Protein 3MAB (pdb70)

Radius of gyration: 16.86 Å; Cα contacts (8 Å, |Δi|>4): 227; chains: 2; bounding box: 43×34×39 Å

Sequence (173 aa):
LANLSELPNIIGKVLEQDLIKAGIKTPVELKDVGSKEAFLRRIWENDSSVCMMSSELYALEGAVQGIRRWHGLDEAKKIELKKFHQSLEGANLSELPNIGKKVLEQDLIKAGIKTPVELKDVGSKEAFLRIWENDSSSVCMSELYALEGAVQGIRWHGLDEAKKIELKKFHQSLEGHHHH

Foldseek 3Di:
DDWLCVFALRHPVNQVLLVVLVQTHLVSLLVCDLLNSQVSSCVVPVVDDLVVSLSSNCSNVRHHSVPDDPVVSVVSVVSVVVVVD/DWQCVFALQHPVNQVLLVVLVQTGLVSLLVQDLLSSQVSSCVVPVPDALSSSLSSNCRNVRHHSVPDDPVVSVVSVQSRCVVVPHHDD

Nearest PDB structures (foldseek):
  3mab-assembly1_B  TM=1.011E+00  e=6.202E-15  Listeria monocytogenes serotype 4b str. F2365
  3bqt-assembly2_A  TM=9.989E-01  e=4.960E-11  Listeria monocytogenes serotype 4b str. F2365
  3bqt-assembly3_B  TM=9.954E-01  e=1.204E-10  Listeria monocytogenes serotype 4b str. F2365
  3mab-assembly1_B  TM=1.005E+00  e=5.947E-13  Listeria monocytogenes serotype 4b str. F2365
  3bqt-assembly2_A  TM=9.946E-01  e=1.120E-10  Listeria monocytogenes serotype 4b str. F2365

Structure (mmCIF, N/CA/C/O backbone):
data_3MAB
#
_entry.id   3MAB
#
_cell.length_a   29.062
_cell.length_b   33.549
_cell.length_c   40.784
_cell.angle_alpha   83.24
_cell.angle_beta   75.47
_cell.angle_gamma   89.73
#
_symmetry.space_group_name_H-M   'P 1'
#
loop_
_entity.id
_entity.type
_entity.pdbx_description
1 polymer 'uncharacterized protein'
2 water water
#
loop_
_atom_site.group_PDB
_atom_site.id
_atom_site.type_symbol
_atom_site.label_atom_id
_atom_site.label_alt_id
_atom_site.label_comp_id
_atom_site.label_asym_id
_atom_site.label_entity_id
_atom_site.label_seq_id
_atom_site.pdbx_PDB_ins_code
_atom_site.Cartn_x
_atom_site.Cartn_y
_atom_site.Cartn_z
_atom_site.occupancy
_atom_site.B_iso_or_equiv
_atom_site.auth_seq_id
_atom_site.auth_comp_id
_atom_site.auth_asym_id
_atom_site.auth_atom_id
_atom_site.pdbx_PDB_model_num
ATOM 1 N N . LEU A 1 3 ? -15.253 12.512 2.422 1.00 23.74 3 LEU A N 1
ATOM 2 C CA . LEU A 1 3 ? -14.366 11.332 2.563 1.00 21.84 3 LEU A CA 1
ATOM 3 C C . LEU A 1 3 ? -13.436 11.446 3.768 1.00 20.82 3 LEU A C 1
ATOM 4 O O . LEU A 1 3 ? -13.055 12.538 4.194 1.00 22.76 3 LEU A O 1
ATOM 9 N N . ALA A 1 4 ? -13.056 10.302 4.322 1.00 18.54 4 ALA A N 1
ATOM 10 C CA . ALA A 1 4 ? -12.067 10.248 5.380 1.00 17.32 4 ALA A CA 1
ATOM 11 C C . ALA A 1 4 ? -10.743 10.741 4.813 1.00 16.37 4 ALA A C 1
ATOM 12 O O . ALA A 1 4 ? -10.499 10.666 3.606 1.00 16.16 4 ALA A O 1
ATOM 14 N N . ASN A 1 5 ? -9.863 11.222 5.677 1.00 16.82 5 ASN A N 1
ATOM 15 C CA . ASN A 1 5 ? -8.501 11.490 5.297 1.00 17.39 5 ASN A CA 1
ATOM 16 C C . ASN A 1 5 ? -7.785 10.147 5.176 1.00 15.56 5 ASN A C 1
ATOM 17 O O . ASN A 1 5 ? -8.130 9.150 5.880 1.00 14.53 5 ASN A O 1
ATOM 22 N N . LEU A 1 6 ? -6.807 10.083 4.291 1.00 13.88 6 LEU A N 1
ATOM 23 C CA . LEU A 1 6 ? -6.006 8.901 4.154 1.00 13.55 6 LEU A CA 1
ATOM 24 C C . LEU A 1 6 ? -5.439 8.434 5.475 1.00 13.43 6 LEU A C 1
ATOM 25 O O . LEU A 1 6 ? -5.408 7.266 5.723 1.00 14.44 6 LEU A O 1
ATOM 30 N N . SER A 1 7 ? -4.945 9.364 6.279 1.00 15.03 7 SER A N 1
ATOM 31 C CA . SER A 1 7 ? -4.352 9.035 7.594 1.00 16.81 7 SER A CA 1
ATOM 32 C C . SER A 1 7 ? -5.363 8.520 8.637 1.00 17.69 7 SER A C 1
ATOM 33 O O . SER A 1 7 ? -4.954 8.151 9.758 1.00 19.87 7 SER A O 1
ATOM 36 N N . GLU A 1 8 ? -6.658 8.526 8.339 1.00 16.02 8 GLU A N 1
ATOM 37 C CA . GLU A 1 8 ? -7.643 7.866 9.206 1.00 16.46 8 GLU A CA 1
ATOM 38 C C . GLU A 1 8 ? -7.887 6.405 8.857 1.00 15.18 8 GLU A C 1
ATOM 39 O O . GLU A 1 8 ? -8.507 5.676 9.646 1.00 16.86 8 GLU A O 1
ATOM 45 N N . LEU A 1 9 ? -7.432 5.976 7.675 1.00 13.05 9 LEU A N 1
ATOM 46 C CA . LEU A 1 9 ? -7.632 4.608 7.253 1.00 12.45 9 LEU A CA 1
ATOM 47 C C . LEU A 1 9 ? -6.777 3.688 8.059 1.00 12.87 9 LEU A C 1
ATOM 48 O O . LEU A 1 9 ? -5.687 4.048 8.489 1.00 13.17 9 LEU A O 1
ATOM 53 N N . PRO A 1 10 ? -7.250 2.449 8.233 1.00 12.31 10 PRO A N 1
ATOM 54 C CA . PRO A 1 10 ? -6.391 1.519 8.934 1.00 12.74 10 PRO A CA 1
ATOM 55 C C . PRO A 1 10 ? -5.010 1.387 8.314 1.00 12.13 10 PRO A C 1
ATOM 56 O O . PRO A 1 10 ? -4.871 1.322 7.100 1.00 11.58 10 PRO A O 1
ATOM 60 N N . ASN A 1 11 ? -3.995 1.366 9.159 1.00 11.91 11 ASN A N 1
ATOM 61 C CA . ASN A 1 11 ? -2.600 1.207 8.807 1.00 11.95 11 ASN A CA 1
ATOM 62 C C . ASN A 1 11 ? -1.884 2.389 8.182 1.00 12.34 11 ASN A C 1
ATOM 63 O O . ASN A 1 11 ? -0.654 2.284 7.962 1.00 15.21 11 ASN A O 1
ATOM 68 N N A ILE A 1 12 ? -2.585 3.495 7.962 0.50 13.37 12 ILE A N 1
ATOM 69 N N B ILE A 1 12 ? -2.607 3.464 7.895 0.50 12.55 12 ILE A N 1
ATOM 70 C CA A ILE A 1 12 ? -1.991 4.649 7.283 0.50 13.94 12 ILE A CA 1
ATOM 71 C CA B ILE A 1 12 ? -2.009 4.647 7.280 0.50 12.46 12 ILE A CA 1
ATOM 72 C C A ILE A 1 12 ? -1.751 5.833 8.224 0.50 14.77 12 ILE A C 1
ATOM 73 C C B ILE A 1 12 ? -1.760 5.699 8.372 0.50 14.06 12 ILE A C 1
ATOM 74 O O A ILE A 1 12 ? -2.663 6.575 8.572 0.50 15.52 12 ILE A O 1
ATOM 75 O O B ILE A 1 12 ? -2.678 6.129 9.055 0.50 14.53 12 ILE A O 1
ATOM 84 N N . GLY A 1 13 ? -0.505 6.016 8.596 1.00 16.54 13 GLY A N 1
ATOM 85 C CA . GLY A 1 13 ? -0.207 7.109 9.489 1.00 17.16 13 GLY A CA 1
ATOM 86 C C . GLY A 1 13 ? 0.090 8.346 8.690 1.00 17.37 13 GLY A C 1
ATOM 87 O O . GLY A 1 13 ? -0.053 8.364 7.466 1.00 16.68 13 GLY A O 1
ATOM 88 N N . LYS A 1 14 ? 0.551 9.373 9.380 1.00 18.49 14 LYS A N 1
ATOM 89 C CA . LYS A 1 14 ? 0.901 10.599 8.718 1.00 19.05 14 LYS A CA 1
ATOM 90 C C . LYS A 1 14 ? 1.974 10.417 7.613 1.00 18.10 14 LYS A C 1
ATOM 91 O O . LYS A 1 14 ? 1.877 10.985 6.538 1.00 15.88 14 LYS A O 1
ATOM 97 N N . VAL A 1 15 ? 2.982 9.612 7.845 1.00 18.33 15 VAL A N 1
ATOM 98 C CA . VAL A 1 15 ? 4.068 9.568 6.841 1.00 19.46 15 VAL A CA 1
ATOM 99 C C . VAL A 1 15 ? 3.572 8.815 5.558 1.00 15.91 15 VAL A C 1
ATOM 100 O O . VAL A 1 15 ? 3.907 9.252 4.467 1.00 16.30 15 VAL A O 1
ATOM 104 N N . LEU A 1 16 ? 2.811 7.741 5.732 1.00 14.66 16 LEU A N 1
ATOM 105 C CA . LEU A 1 16 ? 2.299 7.022 4.573 1.00 13.83 16 LEU A CA 1
ATOM 106 C C . LEU A 1 16 ? 1.280 7.881 3.845 1.00 12.39 16 LEU A C 1
ATOM 107 O O . LEU A 1 16 ? 1.215 7.870 2.604 1.00 12.13 16 LEU A O 1
ATOM 112 N N . GLU A 1 17 ? 0.489 8.673 4.581 1.00 10.46 17 GLU A N 1
ATOM 113 C CA . GLU A 1 17 ? -0.397 9.634 3.899 1.00 10.05 17 GLU A CA 1
ATOM 114 C C . GLU A 1 17 ? 0.412 10.644 3.069 1.00 9.87 17 GLU A C 1
ATOM 115 O O . GLU A 1 17 ? 0.099 10.911 1.897 1.00 8.61 17 GLU A O 1
ATOM 121 N N . GLN A 1 18 ? 1.487 11.147 3.610 1.00 9.74 18 GLN A N 1
ATOM 122 C CA . GLN A 1 18 ? 2.321 12.110 2.885 1.00 11.08 18 GLN A CA 1
ATOM 123 C C . GLN A 1 18 ? 2.903 11.434 1.627 1.00 10.67 18 GLN A C 1
ATOM 124 O O . GLN A 1 18 ? 2.920 12.026 0.575 1.00 10.44 18 GLN A O 1
ATOM 130 N N . ASP A 1 19 ? 3.372 10.195 1.768 1.00 11.51 19 ASP A N 1
ATOM 131 C CA . ASP A 1 19 ? 3.941 9.526 0.607 1.00 11.73 19 ASP A CA 1
ATOM 132 C C . ASP A 1 19 ? 2.910 9.265 -0.465 1.00 9.34 19 ASP A C 1
ATOM 133 O O . ASP A 1 19 ? 3.164 9.482 -1.660 1.00 9.70 19 ASP A O 1
ATOM 138 N N . LEU A 1 20 ? 1.696 8.861 -0.065 1.00 7.91 20 LEU A N 1
ATOM 139 C CA . LEU A 1 20 ? 0.643 8.693 -1.052 1.00 7.69 20 LEU A CA 1
ATOM 140 C C . LEU A 1 20 ? 0.317 10.024 -1.782 1.00 8.15 20 LEU A C 1
ATOM 141 O O . LEU A 1 20 ? 0.234 10.046 -3.005 1.00 8.51 20 LEU A O 1
ATOM 146 N N . ILE A 1 2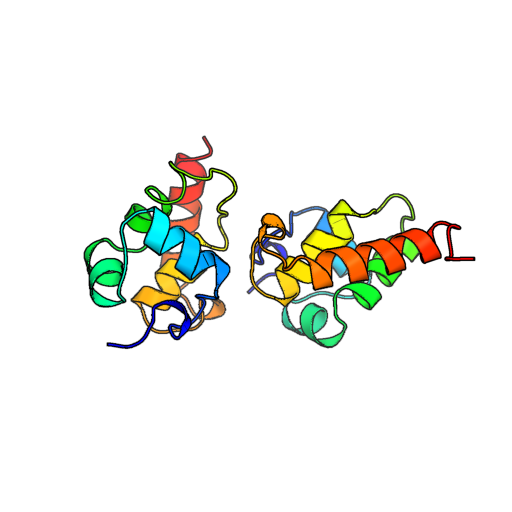1 ? 0.211 11.091 -1.015 1.00 8.39 21 ILE A N 1
ATOM 147 C CA . ILE A 1 21 ? -0.104 12.397 -1.621 1.00 9.50 21 ILE A CA 1
ATOM 148 C C . ILE A 1 21 ? 0.981 12.806 -2.611 1.00 10.28 21 ILE A C 1
ATOM 149 O O . ILE A 1 21 ? 0.684 13.265 -3.715 1.00 12.64 21 ILE A O 1
ATOM 154 N N . LYS A 1 22 ? 2.236 12.621 -2.215 1.00 10.94 22 LYS A N 1
ATOM 155 C CA . LYS A 1 22 ? 3.375 12.911 -3.085 1.00 12.18 22 LYS A CA 1
ATOM 156 C C . LYS A 1 22 ? 3.407 12.050 -4.333 1.00 13.58 22 LYS A C 1
ATOM 157 O O . LYS A 1 22 ? 3.947 12.459 -5.363 1.00 16.90 22 LYS A O 1
ATOM 163 N N . ALA A 1 23 ? 2.779 10.882 -4.258 1.00 11.58 23 ALA A N 1
ATOM 164 C CA . ALA A 1 23 ? 2.654 9.976 -5.399 1.00 12.22 23 ALA A CA 1
ATOM 165 C C . ALA A 1 23 ? 1.377 10.264 -6.192 1.00 12.89 23 ALA A C 1
ATOM 166 O O . ALA A 1 23 ? 1.077 9.518 -7.105 1.00 16.60 23 ALA A O 1
ATOM 168 N N . GLY A 1 24 ? 0.609 11.296 -5.848 1.00 11.55 24 GLY A N 1
ATOM 169 C CA . GLY A 1 24 ? -0.633 11.616 -6.559 1.00 12.06 24 GLY A CA 1
ATOM 170 C C . GLY A 1 24 ? -1.910 10.955 -6.130 1.00 12.09 24 GLY A C 1
ATOM 171 O O . GLY A 1 24 ? -2.956 11.073 -6.799 1.00 15.26 24 GLY A O 1
ATOM 172 N N . ILE A 1 25 ? -1.896 10.270 -5.011 1.00 10.64 25 ILE A N 1
ATOM 173 C CA . ILE A 1 25 ? -3.066 9.528 -4.494 1.00 11.02 25 ILE A CA 1
ATOM 174 C C . ILE A 1 25 ? -3.515 10.252 -3.256 1.00 10.84 25 ILE A C 1
ATOM 175 O O . ILE A 1 25 ? -2.806 10.240 -2.251 1.00 11.90 25 ILE A O 1
ATOM 180 N N . LYS A 1 26 ? -4.626 10.963 -3.359 1.00 11.22 26 LYS A N 1
ATOM 181 C CA . LYS A 1 26 ? -4.954 11.974 -2.377 1.00 12.58 26 LYS A CA 1
ATOM 182 C C . LYS A 1 26 ? -6.129 11.667 -1.475 1.00 13.21 26 LYS A C 1
ATOM 183 O O . LYS A 1 26 ? -6.316 12.356 -0.482 1.00 15.61 26 LYS A O 1
ATOM 189 N N . THR A 1 27 ? -6.903 10.613 -1.781 1.00 11.57 27 THR A N 1
ATOM 190 C CA . THR A 1 27 ? -8.144 10.284 -1.006 1.00 10.81 27 THR A CA 1
ATOM 191 C C . THR A 1 27 ? -8.276 8.760 -0.967 1.00 9.86 27 THR A C 1
ATOM 192 O O . THR A 1 27 ? -7.614 8.051 -1.761 1.00 9.55 27 THR A O 1
ATOM 196 N N . PRO A 1 28 ? -9.121 8.216 -0.045 1.00 9.80 28 PRO A N 1
ATOM 197 C CA . PRO A 1 28 ? -9.342 6.786 0.001 1.00 9.67 28 PRO A CA 1
ATOM 198 C C . PRO A 1 28 ? -9.901 6.271 -1.324 1.00 8.35 28 PRO A C 1
ATOM 199 O O . PRO A 1 28 ? -9.618 5.161 -1.702 1.00 8.74 28 PRO A O 1
ATOM 203 N N . VAL A 1 29 ? -10.716 7.032 -2.010 1.00 9.45 29 VAL A N 1
ATOM 204 C CA . VAL A 1 29 ? -11.264 6.590 -3.282 1.00 9.27 29 VAL A CA 1
ATOM 205 C C . VAL A 1 29 ? -10.166 6.407 -4.312 1.00 9.04 29 VAL A C 1
ATOM 206 O O . VAL A 1 29 ? -10.133 5.403 -5.034 1.00 9.14 29 VAL A O 1
ATOM 210 N N . GLU A 1 30 ? -9.209 7.337 -4.355 1.00 9.58 30 GLU A N 1
ATOM 211 C CA . GLU A 1 30 ? -8.066 7.201 -5.256 1.00 8.82 30 GLU A CA 1
ATOM 212 C C . GLU A 1 30 ? -7.195 5.990 -4.907 1.00 8.73 30 GLU A C 1
ATOM 213 O O . GLU A 1 30 ? -6.726 5.269 -5.785 1.00 9.02 30 GLU A O 1
ATOM 219 N N . LEU A 1 31 ? -7.005 5.755 -3.627 1.00 8.42 31 LEU A N 1
ATOM 220 C CA . LEU A 1 31 ? -6.209 4.608 -3.173 1.00 8.85 31 LEU A CA 1
ATOM 221 C C . LEU A 1 31 ? -6.868 3.316 -3.574 1.00 6.80 31 LEU A C 1
ATOM 222 O O . LEU A 1 31 ? -6.207 2.423 -4.105 1.00 8.06 31 LEU A O 1
ATOM 227 N N . LYS A 1 32 ? -8.164 3.177 -3.333 1.00 9.16 32 LYS A N 1
ATOM 228 C CA . LYS A 1 32 ? -8.856 1.944 -3.731 1.00 10.18 32 LYS A CA 1
ATOM 229 C C . LYS A 1 32 ? -8.867 1.761 -5.250 1.00 9.96 32 LYS A C 1
ATOM 230 O O . LYS A 1 32 ? -8.748 0.653 -5.747 1.00 11.93 32 LYS A O 1
ATOM 236 N N . ASP A 1 33 ? -8.983 2.842 -5.996 1.00 8.21 33 ASP A N 1
ATOM 237 C CA . ASP A 1 33 ? -8.957 2.774 -7.431 1.00 9.16 33 ASP A CA 1
ATOM 238 C C . ASP A 1 33 ? -7.658 2.209 -7.972 1.00 10.16 33 ASP A C 1
ATOM 239 O O . ASP A 1 33 ? -7.659 1.384 -8.872 1.00 12.60 33 ASP A O 1
ATOM 244 N N . VAL A 1 34 ? -6.544 2.695 -7.447 1.00 9.91 34 VAL A N 1
ATOM 245 C CA . VAL A 1 34 ? -5.230 2.263 -7.975 1.00 11.59 34 VAL A CA 1
ATOM 246 C C . VAL A 1 34 ? -4.797 0.935 -7.369 1.00 11.40 34 VAL A C 1
ATOM 247 O O . VAL A 1 34 ? -4.181 0.135 -8.049 1.00 11.93 34 VAL A O 1
ATOM 251 N N . GLY A 1 35 ? -5.209 0.651 -6.135 1.00 10.03 35 GLY A N 1
ATOM 252 C CA . GLY A 1 35 ? -4.859 -0.540 -5.439 1.00 9.67 35 GLY A CA 1
ATOM 253 C C . GLY A 1 35 ? -3.494 -0.412 -4.761 1.00 7.76 35 GLY A C 1
ATOM 254 O O . GLY A 1 35 ? -2.666 0.448 -5.072 1.00 8.63 35 GLY A O 1
ATOM 255 N N . SER A 1 36 ? -3.255 -1.330 -3.835 1.00 8.00 36 SER A N 1
ATOM 256 C CA . SER A 1 36 ? -2.053 -1.287 -3.024 1.00 8.14 36 SER A CA 1
ATOM 257 C C . SER A 1 36 ? -0.780 -1.452 -3.803 1.00 7.54 36 SER A C 1
ATOM 258 O O . SER A 1 36 ? 0.187 -0.732 -3.566 1.00 7.46 36 SER A O 1
ATOM 261 N N . LYS A 1 37 ? -0.746 -2.390 -4.749 1.00 7.71 37 LYS A N 1
ATOM 262 C CA . LYS A 1 37 ? 0.476 -2.651 -5.482 1.00 7.63 37 LYS A CA 1
ATOM 263 C C . LYS A 1 37 ? 0.897 -1.431 -6.292 1.00 8.60 37 LYS A C 1
ATOM 264 O O . LYS A 1 37 ? 2.059 -1.039 -6.297 1.00 8.45 37 LYS A O 1
ATOM 270 N N . GLU A 1 38 ? -0.060 -0.875 -7.046 1.00 7.93 38 GLU A N 1
ATOM 271 C CA . GLU A 1 38 ? 0.295 0.271 -7.878 1.00 7.93 38 GLU A CA 1
ATOM 272 C C . GLU A 1 38 ? 0.604 1.478 -7.042 1.00 7.81 38 GLU A C 1
ATOM 273 O O . GLU A 1 38 ? 1.499 2.270 -7.359 1.00 8.61 38 GLU A O 1
ATOM 279 N N . ALA A 1 39 ? -0.138 1.695 -5.940 1.00 7.73 39 ALA A N 1
ATOM 280 C CA . ALA A 1 39 ? 0.189 2.798 -5.057 1.00 8.19 39 ALA A CA 1
ATOM 281 C C . ALA A 1 39 ? 1.619 2.662 -4.545 1.00 8.11 39 ALA A C 1
ATOM 282 O O . ALA A 1 39 ? 2.382 3.615 -4.465 1.00 7.65 39 ALA A O 1
ATOM 284 N N . PHE A 1 40 ? 1.943 1.461 -4.110 1.00 7.04 40 PHE A N 1
ATOM 285 C CA . PHE A 1 40 ? 3.310 1.175 -3.645 1.00 6.43 40 PHE A CA 1
ATOM 286 C C . PHE A 1 40 ? 4.392 1.485 -4.666 1.00 6.94 40 PHE A C 1
ATOM 287 O O . PHE A 1 40 ? 5.402 2.140 -4.353 1.00 7.59 40 PHE A O 1
ATOM 295 N N . LEU A 1 41 ? 4.185 1.050 -5.912 1.00 7.91 41 LEU A N 1
ATOM 296 C CA . LEU A 1 41 ? 5.128 1.379 -6.953 1.00 8.40 41 LEU A CA 1
ATOM 297 C C . LEU A 1 41 ? 5.271 2.849 -7.198 1.00 7.11 41 LEU A C 1
ATOM 298 O O . LEU A 1 41 ? 6.386 3.313 -7.454 1.00 9.31 41 LEU A O 1
ATOM 303 N N A ARG A 1 42 ? 4.181 3.613 -7.149 0.50 7.35 42 ARG A N 1
ATOM 304 N N B ARG A 1 42 ? 4.173 3.580 -7.111 0.50 7.49 42 ARG A N 1
ATOM 305 C CA A ARG A 1 42 ? 4.267 5.063 -7.326 0.50 7.43 42 ARG A CA 1
ATOM 306 C CA B ARG A 1 42 ? 4.190 5.001 -7.333 0.50 7.57 42 ARG A CA 1
ATOM 307 C C A ARG A 1 42 ? 5.079 5.669 -6.204 0.50 6.62 42 ARG A C 1
ATOM 308 C C B ARG A 1 42 ? 4.927 5.729 -6.218 0.50 6.96 42 ARG A C 1
ATOM 309 O O A ARG A 1 42 ? 5.944 6.499 -6.454 0.50 7.39 42 ARG A O 1
ATOM 310 O O B ARG A 1 42 ? 5.554 6.748 -6.512 0.50 8.76 42 ARG A O 1
ATOM 325 N N . ILE A 1 43 ? 4.849 5.242 -4.974 1.00 7.18 43 ILE A N 1
ATOM 326 C CA . ILE A 1 43 ? 5.663 5.787 -3.869 1.00 6.84 43 ILE A CA 1
ATOM 327 C C . ILE A 1 43 ? 7.127 5.379 -4.043 1.00 7.62 43 ILE A C 1
ATOM 328 O O . ILE A 1 43 ? 8.001 6.232 -3.912 1.00 8.62 43 ILE A O 1
ATOM 333 N N . TRP A 1 44 ? 7.357 4.138 -4.429 1.00 7.33 44 TRP A N 1
ATOM 334 C CA . TRP A 1 44 ? 8.706 3.659 -4.650 1.00 7.26 44 TRP A CA 1
ATOM 335 C C . TRP A 1 44 ? 9.521 4.436 -5.686 1.00 8.72 44 TRP A C 1
ATOM 336 O O . TRP A 1 44 ? 10.717 4.560 -5.554 1.00 9.01 44 TRP A O 1
ATOM 347 N N . GLU A 1 45 ? 8.865 4.940 -6.707 1.00 9.17 45 GLU A N 1
ATOM 348 C CA . GLU A 1 45 ? 9.502 5.805 -7.679 1.00 10.83 45 GLU A CA 1
ATOM 349 C C . GLU A 1 45 ? 9.984 7.114 -7.070 1.00 10.60 45 GLU A C 1
ATOM 350 O O . GLU A 1 45 ? 10.899 7.762 -7.590 1.00 12.64 45 GLU A O 1
ATOM 356 N N . ASN A 1 46 ? 9.359 7.549 -5.981 1.00 11.20 46 ASN A N 1
ATOM 357 C CA . ASN A 1 46 ? 9.825 8.741 -5.313 1.00 12.63 46 ASN A CA 1
ATOM 358 C C . ASN A 1 46 ? 10.791 8.446 -4.188 1.00 13.00 46 ASN A C 1
ATOM 359 O O . ASN A 1 46 ? 11.693 9.236 -3.932 1.00 15.52 46 ASN A O 1
ATOM 364 N N . ASP A 1 47 ? 10.542 7.356 -3.453 1.00 11.22 47 ASP A N 1
ATOM 365 C CA . ASP A 1 47 ? 11.322 7.005 -2.299 1.00 11.43 47 ASP A CA 1
ATOM 366 C C . ASP A 1 47 ? 11.401 5.510 -2.180 1.00 9.80 47 ASP A C 1
ATOM 367 O O . ASP A 1 47 ? 10.460 4.842 -1.777 1.00 11.15 47 ASP A O 1
ATOM 372 N N . SER A 1 48 ? 12.530 4.976 -2.573 1.00 10.07 48 SER A N 1
ATOM 373 C CA . SER A 1 48 ? 12.701 3.510 -2.621 1.00 10.19 48 SER A CA 1
ATOM 374 C C . SER A 1 48 ? 12.912 2.899 -1.269 1.00 12.12 48 SER A C 1
ATOM 375 O O . SER A 1 48 ? 13.150 1.690 -1.191 1.00 14.01 48 SER A O 1
ATOM 378 N N . SER A 1 49 ? 12.827 3.677 -0.192 1.00 13.45 49 SER A N 1
ATOM 379 C CA . SER A 1 49 ? 12.887 3.145 1.165 1.00 14.59 49 SER A CA 1
ATOM 380 C C . SER A 1 49 ? 11.563 2.542 1.628 1.00 13.56 49 SER A C 1
ATOM 381 O O . SER A 1 49 ? 11.563 1.799 2.626 1.00 14.43 49 SER A O 1
ATOM 384 N N . VAL A 1 50 ? 10.477 2.823 0.926 1.00 12.93 50 VAL A N 1
ATOM 385 C CA . VAL A 1 50 ? 9.164 2.208 1.235 1.00 14.01 50 VAL A CA 1
ATOM 386 C C . VAL A 1 50 ? 9.326 0.698 1.186 1.00 15.42 50 VAL A C 1
ATOM 387 O O . VAL A 1 50 ? 10.016 0.113 0.331 1.00 16.24 50 VAL A O 1
ATOM 391 N N . CYS A 1 51 ? 8.744 0.088 2.201 1.00 14.48 51 CYS A N 1
ATOM 392 C CA . CYS A 1 51 ? 9.091 -1.262 2.590 1.00 15.09 51 CYS A CA 1
ATOM 393 C C . CYS A 1 51 ? 7.963 -2.257 2.470 1.00 13.58 51 CYS A C 1
ATOM 394 O O . CYS A 1 51 ? 6.784 -1.859 2.361 1.00 12.29 51 CYS A O 1
ATOM 397 N N A MET A 1 52 ? 8.316 -3.545 2.523 0.50 13.86 52 MET A N 1
ATOM 398 N N B MET A 1 52 ? 8.278 -3.561 2.572 0.50 13.42 52 MET A N 1
ATOM 399 C CA A MET A 1 52 ? 7.329 -4.623 2.423 0.50 13.26 52 MET A CA 1
ATOM 400 C CA B MET A 1 52 ? 7.239 -4.623 2.488 0.50 12.45 52 MET A CA 1
ATOM 401 C C A MET A 1 52 ? 6.165 -4.446 3.395 0.50 11.76 52 MET A C 1
ATOM 402 C C B MET A 1 52 ? 6.084 -4.402 3.457 0.50 10.83 52 MET A C 1
ATOM 403 O O A MET A 1 52 ? 4.987 -4.625 3.058 0.50 11.07 52 MET A O 1
ATOM 404 O O B MET A 1 52 ? 4.889 -4.448 3.095 0.50 8.55 52 MET A O 1
ATOM 413 N N A SER A 1 53 ? 6.463 -4.025 4.602 0.50 11.95 53 SER A N 1
ATOM 414 N N B SER A 1 53 ? 6.397 -4.077 4.689 0.50 10.88 53 SER A N 1
ATOM 415 C CA A SER A 1 53 ? 5.450 -3.763 5.587 0.50 11.96 53 SER A CA 1
ATOM 416 C CA B SER A 1 53 ? 5.378 -3.804 5.655 0.50 11.47 53 SER A CA 1
ATOM 417 C C A SER A 1 53 ? 4.472 -2.681 5.170 0.50 11.71 53 SER A C 1
ATOM 418 C C B SER A 1 53 ? 4.449 -2.658 5.204 0.50 11.47 53 SER A C 1
ATOM 419 O O A SER A 1 53 ? 3.319 -2.775 5.515 0.50 12.21 53 SER A O 1
ATOM 420 O O B SER A 1 53 ? 3.286 -2.699 5.533 0.50 12.47 53 SER A O 1
ATOM 425 N N . GLU A 1 54 ? 4.938 -1.648 4.469 1.00 11.56 54 GLU A N 1
ATOM 426 C CA . GLU A 1 54 ? 4.089 -0.579 4.032 1.00 11.61 54 GLU A CA 1
ATOM 427 C C . GLU A 1 54 ? 3.202 -1.022 2.866 1.00 9.83 54 GLU A C 1
ATOM 428 O O . GLU A 1 54 ? 2.047 -0.589 2.733 1.00 9.30 54 GLU A O 1
ATOM 434 N N . LEU A 1 55 ? 3.641 -2.001 2.052 1.00 8.54 55 LEU A N 1
ATOM 435 C CA . LEU A 1 55 ? 2.757 -2.651 1.090 1.00 8.82 55 LEU A CA 1
ATOM 436 C C . LEU A 1 55 ? 1.614 -3.394 1.808 1.00 8.39 55 LEU A C 1
ATOM 437 O O . LEU A 1 55 ? 0.440 -3.262 1.397 1.00 8.06 55 LEU A O 1
ATOM 442 N N . TYR A 1 56 ? 1.896 -4.131 2.854 1.00 8.47 56 TYR A N 1
ATOM 443 C CA . TYR A 1 56 ? 0.857 -4.777 3.655 1.00 7.92 56 TYR A CA 1
ATOM 444 C C . TYR A 1 56 ? -0.092 -3.736 4.218 1.00 7.56 56 TYR A C 1
ATOM 445 O O . TYR A 1 56 ? -1.324 -3.888 4.140 1.00 8.15 56 TYR A O 1
ATOM 454 N N . ALA A 1 57 ? 0.432 -2.603 4.708 1.00 8.34 57 ALA A N 1
ATOM 455 C CA . ALA A 1 57 ? -0.397 -1.509 5.241 1.00 9.15 57 ALA A CA 1
ATOM 456 C C . ALA A 1 57 ? -1.341 -0.955 4.192 1.00 7.56 57 ALA A C 1
ATOM 457 O O . ALA A 1 57 ? -2.547 -0.745 4.502 1.00 8.78 57 ALA A O 1
ATOM 459 N N . LEU A 1 58 ? -0.862 -0.735 2.978 1.00 6.90 58 LEU A N 1
ATOM 460 C CA . LEU A 1 58 ? -1.717 -0.228 1.922 1.00 6.95 58 LEU A CA 1
ATOM 461 C C . LEU A 1 58 ? -2.813 -1.189 1.574 1.00 6.58 58 LEU A C 1
ATOM 462 O O . LEU A 1 58 ? -3.940 -0.784 1.368 1.00 8.02 58 LEU A O 1
ATOM 467 N N . GLU A 1 59 ? -2.518 -2.498 1.506 1.00 7.71 59 GLU A N 1
ATOM 468 C CA . GLU A 1 59 ? -3.540 -3.474 1.209 1.00 7.84 59 GLU A CA 1
ATOM 469 C C . GLU A 1 59 ? -4.561 -3.548 2.318 1.00 7.64 59 GLU A C 1
ATOM 470 O O . GLU A 1 59 ? -5.757 -3.655 2.084 1.00 9.17 59 GLU A O 1
ATOM 476 N N . GLY A 1 60 ? -4.130 -3.536 3.570 1.00 7.85 60 GLY A N 1
ATOM 477 C CA . GLY A 1 60 ? -5.063 -3.441 4.661 1.00 8.89 60 GLY A CA 1
ATOM 478 C C . GLY A 1 60 ? -5.939 -2.247 4.623 1.00 7.96 60 GLY A C 1
ATOM 479 O O . GLY A 1 60 ? -7.150 -2.348 4.814 1.00 9.41 60 GLY A O 1
ATOM 480 N N . ALA A 1 61 ? -5.381 -1.109 4.269 1.00 7.82 61 ALA A N 1
ATOM 481 C CA . ALA A 1 61 ? -6.190 0.119 4.160 1.00 8.81 61 ALA A CA 1
ATOM 482 C C . ALA A 1 61 ? -7.243 -0.078 3.083 1.00 9.28 61 ALA A C 1
ATOM 483 O O . ALA A 1 61 ? -8.404 0.286 3.263 1.00 10.99 61 ALA A O 1
ATOM 485 N N . VAL A 1 62 ? -6.892 -0.628 1.918 1.00 9.13 62 VAL A N 1
ATOM 486 C CA . VAL A 1 62 ? -7.832 -0.876 0.819 1.00 9.92 62 VAL A CA 1
ATOM 487 C C . VAL A 1 62 ? -8.939 -1.806 1.285 1.00 11.40 62 VAL A C 1
ATOM 488 O O . VAL A 1 62 ? -10.112 -1.628 0.938 1.00 12.80 62 VAL A O 1
ATOM 492 N N . GLN A 1 63 ? -8.614 -2.824 2.067 1.00 10.68 63 GLN A N 1
ATOM 493 C CA . GLN A 1 63 ? -9.587 -3.755 2.533 1.00 11.36 63 GLN A CA 1
ATOM 494 C C . GLN A 1 63 ? -10.331 -3.309 3.773 1.00 10.98 63 GLN A C 1
ATOM 495 O O . GLN A 1 63 ? -11.306 -3.956 4.199 1.00 14.64 63 GLN A O 1
ATOM 501 N N . GLY A 1 64 ? -9.921 -2.213 4.342 1.00 10.01 64 GLY A N 1
ATOM 502 C CA . GLY A 1 64 ? -10.494 -1.686 5.558 1.00 11.58 64 GLY A CA 1
ATOM 503 C C . GLY A 1 64 ? -10.213 -2.437 6.850 1.00 13.64 64 GLY A C 1
ATOM 504 O O . GLY A 1 64 ? -11.033 -2.411 7.796 1.00 17.03 64 GLY A O 1
ATOM 505 N N . ILE A 1 65 ? -9.042 -3.071 6.912 1.00 12.26 65 ILE A N 1
ATOM 506 C CA . ILE A 1 65 ? -8.671 -3.853 8.089 1.00 13.07 65 ILE A CA 1
ATOM 507 C C . ILE A 1 65 ? -7.217 -3.616 8.477 1.00 11.84 65 ILE A C 1
ATOM 508 O O . ILE A 1 65 ? -6.378 -3.266 7.636 1.00 10.89 65 ILE A O 1
ATOM 513 N N A ARG A 1 66 ? -6.917 -3.790 9.760 0.50 13.55 66 ARG A N 1
ATOM 514 N N B ARG A 1 66 ? -6.912 -3.782 9.763 0.50 13.62 66 ARG A N 1
ATOM 515 C CA A ARG A 1 66 ? -5.527 -3.756 10.213 0.50 14.40 66 ARG A CA 1
ATOM 516 C CA B ARG A 1 66 ? -5.510 -3.742 10.195 0.50 14.53 66 ARG A CA 1
ATOM 517 C C A ARG A 1 66 ? -4.792 -4.889 9.493 0.50 13.80 66 ARG A C 1
ATOM 518 C C B ARG A 1 66 ? -4.791 -4.884 9.490 0.50 13.90 66 ARG A C 1
ATOM 519 O O A ARG A 1 66 ? -5.317 -5.986 9.374 0.50 14.39 66 ARG A O 1
ATOM 520 O O B ARG A 1 66 ? -5.319 -5.981 9.387 0.50 14.58 66 ARG A O 1
ATOM 535 N N . TRP A 1 67 ? -3.591 -4.615 8.970 1.00 13.10 67 TRP A N 1
ATOM 536 C CA . TRP A 1 67 ? -2.954 -5.519 8.049 1.00 13.94 67 TRP A CA 1
ATOM 537 C C . TRP A 1 67 ? -2.576 -6.887 8.617 1.00 16.10 67 TRP A C 1
ATOM 538 O O . TRP A 1 67 ? -2.488 -7.849 7.860 1.00 16.50 67 TRP A O 1
ATOM 549 N N . HIS A 1 68 ? -2.444 -6.965 9.932 1.00 18.67 68 HIS A N 1
ATOM 550 C CA . HIS A 1 68 ? -2.070 -8.223 10.585 1.00 23.29 68 HIS A CA 1
ATOM 551 C C . HIS A 1 68 ? -3.111 -9.301 10.188 1.00 22.71 68 HIS A C 1
ATOM 552 O O . HIS A 1 68 ? -2.798 -10.523 10.092 1.00 26.83 68 HIS A O 1
ATOM 559 N N . GLY A 1 69 ? -4.363 -8.858 9.990 1.00 21.55 69 GLY A N 1
ATOM 560 C CA . GLY A 1 69 ? -5.479 -9.732 9.613 1.00 21.44 69 GLY A CA 1
ATOM 561 C C . GLY A 1 69 ? -5.629 -10.146 8.154 1.00 20.84 69 GLY A C 1
ATOM 562 O O . GLY A 1 69 ? -6.567 -10.848 7.788 1.00 21.17 69 GLY A O 1
ATOM 563 N N . LEU A 1 70 ? -4.747 -9.663 7.286 1.00 16.99 70 LEU A N 1
ATOM 564 C CA . LEU A 1 70 ? -4.805 -10.054 5.888 1.00 16.64 70 LEU A CA 1
ATOM 565 C C . LEU A 1 70 ? -4.713 -11.575 5.755 1.00 17.79 70 LEU A C 1
ATOM 566 O O . LEU A 1 70 ? -3.905 -12.212 6.448 1.00 18.35 70 LEU A O 1
ATOM 571 N N . ASP A 1 71 ? -5.478 -12.139 4.835 1.00 16.71 71 ASP A N 1
ATOM 572 C CA . ASP A 1 71 ? -5.412 -13.582 4.616 1.00 18.99 71 ASP A CA 1
ATOM 573 C C . ASP A 1 71 ? -4.033 -13.996 4.095 1.00 17.27 71 ASP A C 1
ATOM 574 O O . ASP A 1 71 ? -3.289 -13.217 3.502 1.00 17.54 71 ASP A O 1
ATOM 579 N N . GLU A 1 72 ? -3.675 -15.233 4.365 1.00 18.75 72 GLU A N 1
ATOM 580 C CA . GLU A 1 72 ? -2.351 -15.696 4.073 1.00 18.92 72 GLU A CA 1
ATOM 581 C C . GLU A 1 72 ? -1.977 -15.640 2.602 1.00 17.97 72 GLU A C 1
ATOM 582 O O . GLU A 1 72 ? -0.850 -15.280 2.258 1.00 17.57 72 GLU A O 1
ATOM 588 N N . ALA A 1 73 ? -2.932 -15.971 1.740 1.00 19.21 73 ALA A N 1
ATOM 589 C CA . ALA A 1 73 ? -2.692 -15.908 0.319 1.00 18.66 73 ALA A CA 1
ATOM 590 C C . ALA A 1 73 ? -2.325 -14.482 -0.100 1.00 16.63 73 ALA A C 1
ATOM 591 O O . ALA A 1 73 ? -1.466 -14.274 -0.894 1.00 17.17 73 ALA A O 1
ATOM 593 N N . LYS A 1 74 ? -2.996 -13.508 0.471 1.00 15.62 74 LYS A N 1
ATOM 594 C CA . LYS A 1 74 ? -2.706 -12.103 0.144 1.00 14.38 74 LYS A CA 1
ATOM 595 C C . LYS A 1 74 ? -1.342 -11.710 0.630 1.00 13.87 74 LYS A C 1
ATOM 596 O O . LYS A 1 74 ? -0.591 -11.025 -0.089 1.00 13.53 74 LYS A O 1
ATOM 602 N N . LYS A 1 75 ? -0.965 -12.086 1.834 1.00 14.78 75 LYS A N 1
ATOM 603 C CA . LYS A 1 75 ? 0.375 -11.767 2.325 1.00 13.98 75 LYS A CA 1
ATOM 604 C C . LYS A 1 75 ? 1.463 -12.347 1.426 1.00 14.01 75 LYS A C 1
ATOM 605 O O . LYS A 1 75 ? 2.421 -11.676 1.087 1.00 15.10 75 LYS A O 1
ATOM 611 N N . ILE A 1 76 ? 1.297 -13.597 1.014 1.00 14.69 76 ILE A N 1
ATOM 612 C CA . ILE A 1 76 ? 2.250 -14.235 0.137 1.00 15.41 76 ILE A CA 1
ATOM 613 C C . ILE A 1 76 ? 2.326 -13.557 -1.244 1.00 14.42 76 ILE A C 1
ATOM 614 O O . ILE A 1 76 ? 3.429 -13.283 -1.727 1.00 17.31 76 ILE A O 1
ATOM 619 N N . GLU A 1 77 ? 1.163 -13.218 -1.801 1.00 13.69 77 GLU A N 1
ATOM 620 C CA . GLU A 1 77 ? 1.061 -12.454 -3.058 1.00 13.92 77 GLU A CA 1
ATOM 621 C C . GLU A 1 77 ? 1.828 -11.158 -2.997 1.00 13.00 77 GLU A C 1
ATOM 622 O O . GLU A 1 77 ? 2.635 -10.795 -3.865 1.00 14.01 77 GLU A O 1
ATOM 628 N N . LEU A 1 78 ? 1.597 -10.415 -1.916 1.00 11.79 78 LEU A N 1
ATOM 629 C CA . LEU A 1 78 ? 2.285 -9.128 -1.749 1.00 11.77 78 LEU A CA 1
ATOM 630 C C . LEU A 1 78 ? 3.810 -9.315 -1.492 1.00 13.00 78 LEU A C 1
ATOM 631 O O . LEU A 1 78 ? 4.613 -8.521 -1.966 1.00 12.98 78 LEU A O 1
ATOM 636 N N . LYS A 1 79 ? 4.201 -10.316 -0.709 1.00 14.53 79 LYS A N 1
ATOM 637 C CA . LYS A 1 79 ? 5.632 -10.607 -0.545 1.00 15.63 79 LYS A CA 1
ATOM 638 C C . LYS A 1 79 ? 6.305 -10.961 -1.895 1.00 16.12 79 LYS A C 1
ATOM 639 O O . LYS A 1 79 ? 7.387 -10.431 -2.129 1.00 17.05 79 LYS A O 1
ATOM 64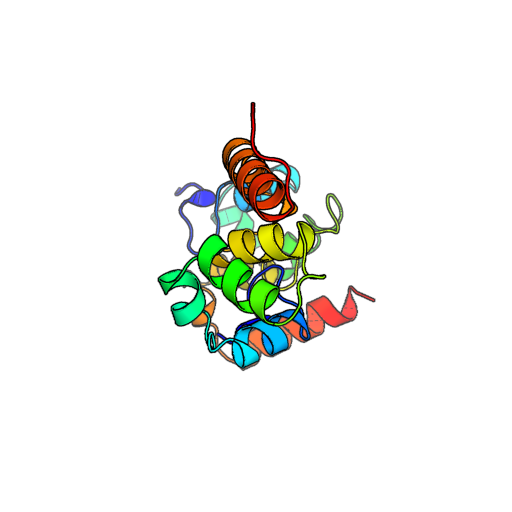5 N N . LYS A 1 80 ? 5.643 -11.768 -2.724 1.00 17.14 80 LYS A N 1
ATOM 646 C CA . LYS A 1 80 ? 6.097 -12.192 -4.062 1.00 18.19 80 LYS A CA 1
ATOM 647 C C . LYS A 1 80 ? 6.237 -10.935 -4.950 1.00 17.89 80 LYS A C 1
ATOM 648 O O . LYS A 1 80 ? 7.189 -10.792 -5.661 1.00 20.32 80 LYS A O 1
ATOM 654 N N . PHE A 1 81 ? 5.264 -10.037 -4.894 1.00 15.56 81 PHE A N 1
ATOM 655 C CA . PHE A 1 81 ? 5.367 -8.786 -5.628 1.00 15.39 81 PHE A CA 1
ATOM 656 C C . PHE A 1 8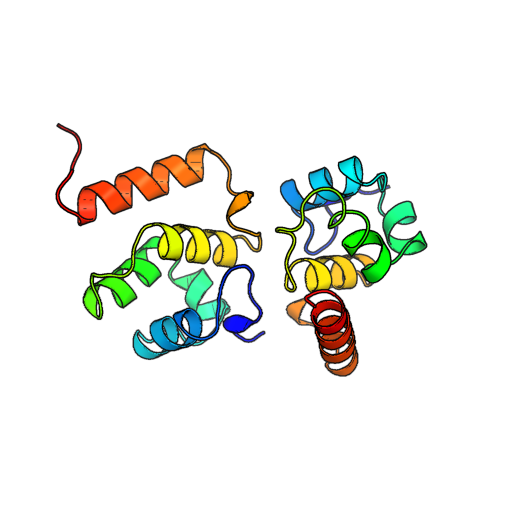1 ? 6.567 -7.940 -5.205 1.00 15.70 81 PHE A C 1
ATOM 657 O O . PHE A 1 81 ? 7.327 -7.417 -6.047 1.00 15.95 81 PHE A O 1
ATOM 665 N N . HIS A 1 82 ? 6.761 -7.786 -3.900 1.00 15.28 82 HIS A N 1
ATOM 666 C CA . HIS A 1 82 ? 7.812 -6.980 -3.367 1.00 16.32 82 HIS A CA 1
ATOM 667 C C . HIS A 1 82 ? 9.167 -7.650 -3.720 1.00 17.67 82 HIS A C 1
ATOM 668 O O . HIS A 1 82 ? 10.060 -6.928 -4.161 1.00 20.15 82 HIS A O 1
ATOM 675 N N . GLN A 1 83 ? 9.212 -8.975 -3.696 1.00 20.10 83 GLN A N 1
ATOM 676 C CA . GLN A 1 83 ? 10.415 -9.784 -4.143 1.00 21.92 83 GLN A CA 1
ATOM 677 C C . GLN A 1 83 ? 10.757 -9.560 -5.604 1.00 22.87 83 GLN A C 1
ATOM 678 O O . GLN A 1 83 ? 11.956 -9.522 -5.980 1.00 23.12 83 GLN A O 1
ATOM 684 N N . SER A 1 84 ? 9.734 -9.498 -6.456 1.00 21.56 84 SER A N 1
ATOM 685 C CA . SER A 1 84 ? 9.958 -9.228 -7.891 1.00 22.17 84 SER A CA 1
ATOM 686 C C . SER A 1 84 ? 10.576 -7.858 -8.131 1.00 23.30 84 SER A C 1
ATOM 687 O O . SER A 1 84 ? 11.362 -7.677 -9.067 1.00 23.10 84 SER A O 1
ATOM 690 N N . LEU A 1 85 ? 10.185 -6.886 -7.323 1.00 23.72 85 LEU A N 1
ATOM 691 C CA . LEU A 1 85 ? 10.703 -5.554 -7.433 1.00 25.53 85 LEU A CA 1
ATOM 692 C C . LEU A 1 85 ? 12.148 -5.473 -6.958 1.00 28.24 85 LEU A C 1
ATOM 693 O O . LEU A 1 85 ? 12.949 -4.832 -7.623 1.00 29.25 85 LEU A O 1
ATOM 698 N N . GLU A 1 86 ? 12.482 -6.140 -5.850 1.00 31.29 86 GLU A N 1
ATOM 699 C CA . GLU A 1 86 ? 13.770 -5.897 -5.141 1.00 33.79 86 GLU A CA 1
ATOM 700 C C . GLU A 1 86 ? 14.855 -6.999 -5.091 1.00 36.41 86 GLU A C 1
ATOM 701 O O . GLU A 1 86 ? 15.234 -7.394 -3.982 1.00 38.53 86 GLU A O 1
ATOM 707 N N . GLY A 1 87 ? 15.426 -7.481 -6.210 1.00 38.31 87 GLY A N 1
ATOM 708 C CA . GLY A 1 87 ? 15.075 -7.142 -7.587 1.00 37.78 87 GLY A CA 1
ATOM 709 C C . GLY A 1 87 ? 13.980 -8.088 -8.073 1.00 38.14 87 GLY A C 1
ATOM 710 O O . GLY A 1 87 ? 14.085 -8.738 -9.126 1.00 38.77 87 GLY A O 1
ATOM 711 N N . ALA B 1 4 ? 0.748 -11.467 13.179 1.00 29.86 4 ALA B N 1
ATOM 712 C CA . ALA B 1 4 ? 2.049 -11.078 12.551 1.00 28.58 4 ALA B CA 1
ATOM 713 C C . ALA B 1 4 ? 3.311 -11.638 13.247 1.00 27.28 4 ALA B C 1
ATOM 714 O O . ALA B 1 4 ? 3.348 -11.823 14.485 1.00 28.18 4 ALA B O 1
ATOM 716 N N . ASN B 1 5 ? 4.343 -11.901 12.448 1.00 24.82 5 ASN B N 1
ATOM 717 C CA . ASN B 1 5 ? 5.673 -12.248 12.945 1.00 23.95 5 ASN B CA 1
ATOM 718 C C . ASN B 1 5 ? 6.442 -10.951 13.138 1.00 19.95 5 ASN B C 1
ATOM 719 O O . ASN B 1 5 ? 6.199 -9.974 12.427 1.00 18.47 5 ASN B O 1
ATOM 724 N N . LEU B 1 6 ? 7.423 -10.933 14.047 1.00 18.31 6 LEU B N 1
ATOM 725 C CA . LEU B 1 6 ? 8.338 -9.786 14.178 1.00 17.29 6 LEU B CA 1
ATOM 726 C C . LEU B 1 6 ? 8.995 -9.312 12.899 1.00 17.80 6 LEU B C 1
ATOM 727 O O . LEU B 1 6 ? 9.123 -8.102 12.659 1.00 17.07 6 LEU B O 1
ATOM 732 N N . SER B 1 7 ? 9.425 -10.257 12.066 1.00 19.82 7 SER B N 1
ATOM 733 C CA . SER B 1 7 ? 10.091 -9.904 10.820 1.00 21.11 7 SER B CA 1
ATOM 734 C C . SER B 1 7 ? 9.097 -9.405 9.762 1.00 20.17 7 SER B C 1
ATOM 735 O O . SER B 1 7 ? 9.535 -9.089 8.672 1.00 21.76 7 SER B O 1
ATOM 738 N N . GLU B 1 8 ? 7.787 -9.392 10.045 1.00 18.80 8 GLU B N 1
ATOM 739 C CA . GLU B 1 8 ? 6.822 -8.720 9.160 1.00 18.03 8 GLU B CA 1
ATOM 740 C C . GLU B 1 8 ? 6.581 -7.249 9.553 1.00 16.26 8 GLU B C 1
ATOM 741 O O . GLU B 1 8 ? 5.920 -6.517 8.818 1.00 16.38 8 GLU B O 1
ATOM 747 N N . LEU B 1 9 ? 7.096 -6.843 10.698 1.00 14.48 9 LEU B N 1
ATOM 748 C CA . LEU B 1 9 ? 6.993 -5.433 11.100 1.00 12.78 9 LEU B CA 1
ATOM 749 C C . LEU B 1 9 ? 7.991 -4.568 10.364 1.00 13.44 9 LEU B C 1
ATOM 750 O O . LEU B 1 9 ? 9.090 -5.022 9.981 1.00 14.87 9 LEU B O 1
ATOM 755 N N . PRO B 1 10 ? 7.636 -3.281 10.160 1.00 14.13 10 PRO B N 1
ATOM 756 C CA . PRO B 1 10 ? 8.606 -2.387 9.487 1.00 13.97 10 PRO B CA 1
ATOM 757 C C . PRO B 1 10 ? 9.976 -2.389 10.193 1.00 13.39 10 PRO B C 1
ATOM 758 O O . PRO B 1 10 ? 10.029 -2.378 11.445 1.00 12.34 10 PRO B O 1
ATOM 762 N N . ASN B 1 11 ? 11.063 -2.363 9.424 1.00 13.72 11 ASN B N 1
ATOM 763 C CA . ASN B 1 11 ? 12.452 -2.270 9.874 1.00 12.72 11 ASN B CA 1
ATOM 764 C C . ASN B 1 11 ? 13.058 -3.476 10.535 1.00 13.98 11 ASN B C 1
ATOM 765 O O . ASN B 1 11 ? 14.234 -3.413 10.873 1.00 15.18 11 ASN B O 1
ATOM 770 N N . ILE B 1 12 ? 12.284 -4.519 10.785 1.00 14.48 12 ILE B N 1
ATOM 771 C CA . ILE B 1 12 ? 12.806 -5.701 11.475 1.00 16.42 12 ILE B CA 1
ATOM 772 C C . ILE B 1 12 ? 13.256 -6.763 10.505 1.00 16.85 12 ILE B C 1
ATOM 773 O O . ILE B 1 12 ? 12.408 -7.445 9.958 1.00 20.41 12 ILE B O 1
ATOM 778 N N . GLY B 1 13 ? 14.580 -6.873 10.308 1.00 16.52 13 GLY B N 1
ATOM 779 C CA . GLY B 1 13 ? 15.181 -7.934 9.512 1.00 17.88 13 GLY B CA 1
ATOM 780 C C . GLY B 1 13 ? 15.281 -9.224 10.272 1.00 17.89 13 GLY B C 1
ATOM 781 O O . GLY B 1 13 ? 14.973 -9.301 11.450 1.00 16.27 13 GLY B O 1
ATOM 782 N N . LYS B 1 14 ? 15.773 -10.255 9.596 1.00 18.99 14 LYS B N 1
ATOM 783 C CA A LYS B 1 14 ? 15.698 -11.577 10.200 0.50 18.79 14 LYS B CA 1
ATOM 784 C CA B LYS B 1 14 ? 15.803 -11.623 10.159 0.50 18.72 14 LYS B CA 1
ATOM 785 C C . LYS B 1 14 ? 16.633 -11.633 11.415 1.00 17.85 14 LYS B C 1
ATOM 786 O O . LYS B 1 14 ? 16.290 -12.204 12.436 1.00 18.44 14 LYS B O 1
ATOM 797 N N . VAL B 1 15 ? 17.781 -11.013 11.340 1.00 17.01 15 VAL B N 1
ATOM 798 C CA . VAL B 1 15 ? 18.723 -11.035 12.410 1.00 17.90 15 VAL B CA 1
ATOM 799 C C . VAL B 1 15 ? 18.266 -10.240 13.648 1.00 17.11 15 VAL B C 1
ATOM 800 O O . VAL B 1 15 ? 18.403 -10.654 14.812 1.00 17.60 15 VAL B O 1
ATOM 804 N N . LEU B 1 16 ? 17.690 -9.083 13.427 1.00 15.90 16 LEU B N 1
ATOM 805 C CA . LEU B 1 16 ? 17.091 -8.356 14.545 1.00 13.97 16 LEU B CA 1
ATOM 806 C C . LEU B 1 16 ? 15.913 -9.140 15.178 1.00 12.13 16 LEU B C 1
ATOM 807 O O . LEU B 1 16 ? 15.765 -9.128 16.394 1.00 12.49 16 LEU B O 1
ATOM 812 N N . GLU B 1 17 ? 15.092 -9.816 14.355 1.00 11.86 17 GLU B N 1
ATOM 813 C CA . GLU B 1 17 ? 14.040 -10.687 14.878 1.00 11.44 17 GLU B CA 1
ATOM 814 C C . GLU B 1 17 ? 14.717 -11.730 15.795 1.00 11.47 17 GLU B C 1
ATOM 815 O O . GLU B 1 17 ? 14.227 -11.984 16.864 1.00 10.01 17 GLU B O 1
ATOM 821 N N . GLN B 1 18 ? 15.800 -12.381 15.351 1.00 12.24 18 GLN B N 1
ATOM 822 C CA . GLN B 1 18 ? 16.476 -13.410 16.147 1.00 12.51 18 GLN B CA 1
ATOM 823 C C . GLN B 1 18 ? 17.000 -12.794 17.434 1.00 11.68 18 GLN B C 1
ATOM 824 O O . GLN B 1 18 ? 16.917 -13.392 18.487 1.00 12.97 18 GLN B O 1
ATOM 830 N N . ASP B 1 19 ? 17.555 -11.594 17.349 1.00 12.66 19 ASP B N 1
ATOM 831 C CA . ASP B 1 19 ? 18.096 -10.928 18.576 1.00 15.10 19 ASP B CA 1
ATOM 832 C C . ASP B 1 19 ? 16.980 -10.614 19.581 1.00 11.40 19 ASP B C 1
ATOM 833 O O . ASP B 1 19 ? 17.143 -10.829 20.781 1.00 13.52 19 ASP B O 1
ATOM 838 N N . LEU B 1 20 ? 15.834 -10.170 19.052 1.00 10.72 20 LEU B N 1
ATOM 839 C CA . LEU B 1 20 ? 14.707 -9.908 19.906 1.00 9.32 20 LEU B CA 1
ATOM 840 C C . LEU B 1 20 ? 14.266 -11.214 20.622 1.00 9.62 20 LEU B C 1
ATOM 841 O O . LEU B 1 20 ? 14.056 -11.223 21.806 1.00 10.16 20 LEU B O 1
ATOM 846 N N . ILE B 1 21 ? 14.104 -12.292 19.872 1.00 9.68 21 ILE B N 1
ATOM 847 C CA . ILE B 1 21 ? 13.664 -13.550 20.446 1.00 11.05 21 ILE B CA 1
ATOM 848 C C . ILE B 1 21 ? 14.623 -14.042 21.492 1.00 12.04 21 ILE B C 1
ATOM 849 O O . ILE B 1 21 ? 14.221 -14.471 22.560 1.00 12.65 21 ILE B O 1
ATOM 854 N N . LYS B 1 22 ? 15.889 -13.958 21.188 1.00 12.36 22 LYS B N 1
ATOM 855 C CA . LY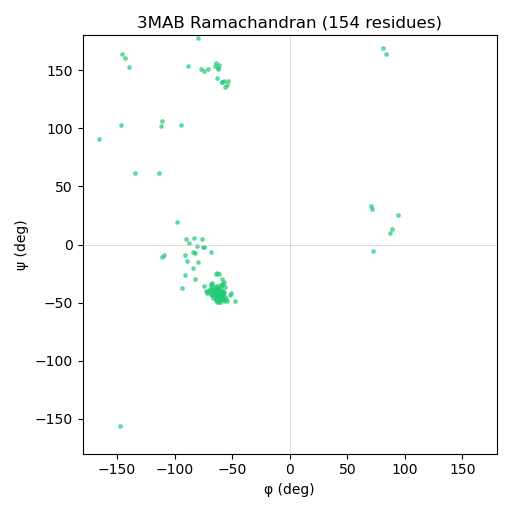S B 1 22 ? 16.901 -14.366 22.119 1.00 14.52 22 LYS B CA 1
ATOM 856 C C . LYS B 1 22 ? 16.807 -13.581 23.418 1.00 15.55 22 LYS B C 1
ATOM 857 O O . LYS B 1 22 ? 17.054 -14.131 24.524 1.00 18.41 22 LYS B O 1
ATOM 863 N N . ALA B 1 23 ? 16.413 -12.327 23.305 1.00 14.27 23 ALA B N 1
ATOM 864 C CA . ALA B 1 23 ? 16.158 -11.483 24.481 1.00 15.09 23 ALA B CA 1
ATOM 865 C C . ALA B 1 23 ? 14.785 -11.645 25.100 1.00 16.13 23 ALA B C 1
ATOM 866 O O . ALA B 1 23 ? 14.503 -10.948 26.075 1.00 19.35 23 ALA B O 1
ATOM 868 N N . GLY B 1 24 ? 13.973 -12.589 24.634 1.00 14.41 24 GLY B N 1
ATOM 869 C CA . GLY B 1 24 ? 12.680 -12.886 25.264 1.00 14.66 24 GLY B CA 1
ATOM 870 C C . GLY B 1 24 ? 11.515 -12.088 24.754 1.00 15.54 24 GLY B C 1
ATOM 871 O O . GLY B 1 24 ? 10.422 -12.104 25.364 1.00 19.33 24 GLY B O 1
ATOM 872 N N . ILE B 1 25 ? 11.713 -11.421 23.619 1.00 13.45 25 ILE B N 1
ATOM 873 C CA . ILE B 1 25 ? 10.665 -10.622 22.961 1.00 13.71 25 ILE B CA 1
ATOM 874 C C . ILE B 1 25 ? 10.322 -11.347 21.686 1.00 14.07 25 ILE B C 1
ATOM 875 O O . ILE B 1 25 ? 11.078 -11.303 20.733 1.00 13.68 25 ILE B O 1
ATOM 880 N N . LYS B 1 26 ? 9.199 -12.080 21.684 1.00 14.30 26 LYS B N 1
ATOM 881 C CA . LYS B 1 26 ? 8.962 -13.077 20.632 1.00 15.81 26 LYS B CA 1
ATOM 882 C C . LYS B 1 26 ? 7.882 -12.753 19.620 1.00 15.47 26 LYS B C 1
ATOM 883 O O . LYS B 1 26 ? 7.804 -13.425 18.577 1.00 15.91 26 LYS B O 1
ATOM 889 N N . THR B 1 27 ? 7.114 -11.702 19.869 1.00 15.87 27 THR B N 1
ATOM 890 C CA . THR B 1 27 ? 5.973 -11.326 19.014 1.00 15.85 27 THR B CA 1
ATOM 891 C C . THR B 1 27 ? 5.858 -9.825 18.919 1.00 15.53 27 THR B C 1
ATOM 892 O O . THR B 1 27 ? 6.394 -9.122 19.783 1.00 12.74 27 THR B O 1
ATOM 896 N N . PRO B 1 28 ? 5.141 -9.316 17.886 1.00 14.13 28 PRO B N 1
ATOM 897 C CA . PRO B 1 28 ? 4.887 -7.886 17.840 1.00 14.46 28 PRO B CA 1
ATOM 898 C C . PRO B 1 28 ? 4.201 -7.325 19.074 1.00 14.29 28 PRO B C 1
ATOM 899 O O . PRO B 1 28 ? 4.492 -6.200 19.451 1.00 15.43 28 PRO B O 1
ATOM 903 N N . VAL B 1 29 ? 3.281 -8.078 19.667 1.00 16.68 29 VAL B N 1
ATOM 904 C CA . VAL B 1 29 ? 2.556 -7.612 20.896 1.00 18.14 29 VAL B CA 1
ATOM 905 C C . VAL B 1 29 ? 3.544 -7.450 22.047 1.00 16.27 29 VAL B C 1
ATOM 906 O O . VAL B 1 29 ? 3.553 -6.423 22.750 1.00 16.49 29 VAL B O 1
ATOM 910 N N . GLU B 1 30 ? 4.456 -8.420 22.157 1.00 15.07 30 GLU B N 1
ATOM 911 C CA . GLU B 1 30 ? 5.481 -8.329 23.190 1.00 14.52 30 GLU B CA 1
ATOM 912 C C . GLU B 1 30 ? 6.434 -7.129 22.994 1.00 13.33 30 GLU B C 1
ATOM 913 O O . GLU B 1 30 ? 6.795 -6.435 23.961 1.00 13.41 30 GLU B O 1
ATOM 919 N N . LEU B 1 31 ? 6.776 -6.844 21.754 1.00 10.41 31 LEU B N 1
ATOM 920 C CA . LEU B 1 31 ? 7.566 -5.662 21.451 1.00 10.04 31 LEU B CA 1
ATOM 921 C C . LEU B 1 31 ? 6.853 -4.378 21.787 1.00 11.16 31 LEU B C 1
ATOM 922 O O . LEU B 1 31 ? 7.452 -3.491 22.401 1.00 12.51 31 LEU B O 1
ATOM 927 N N . LYS B 1 32 ? 5.582 -4.248 21.387 1.00 12.30 32 LYS B N 1
ATOM 928 C CA . LYS B 1 32 ? 4.844 -3.039 21.698 1.00 14.60 32 LYS B CA 1
ATOM 929 C C . LYS B 1 32 ? 4.771 -2.877 23.211 1.00 15.34 32 LYS B C 1
ATOM 930 O O . LYS B 1 32 ? 4.918 -1.730 23.698 1.00 18.11 32 LYS B O 1
ATOM 936 N N . ASP B 1 33 ? 4.489 -3.971 23.908 1.00 15.25 33 ASP B N 1
ATOM 937 C CA . ASP B 1 33 ? 4.254 -3.959 25.377 1.00 17.61 33 ASP B CA 1
ATOM 938 C C . ASP B 1 33 ? 5.495 -3.411 26.086 1.00 17.46 33 ASP B C 1
ATOM 939 O O . ASP B 1 33 ? 5.400 -2.711 27.122 1.00 19.75 33 ASP B O 1
ATOM 944 N N . VAL B 1 34 ? 6.685 -3.777 25.647 1.00 14.57 34 VAL B N 1
ATOM 945 C CA . VAL B 1 34 ? 7.886 -3.280 26.326 1.00 14.90 34 VAL B CA 1
ATOM 946 C C . VAL B 1 34 ? 8.438 -1.985 25.746 1.00 13.31 34 VAL B C 1
ATOM 947 O O . VAL B 1 34 ? 9.077 -1.202 26.466 1.00 14.62 34 VAL B O 1
ATOM 951 N N . GLY B 1 35 ? 8.180 -1.741 24.476 1.00 11.53 35 GLY B N 1
ATOM 952 C CA . GLY B 1 35 ? 8.681 -0.559 23.825 1.00 12.02 35 GLY B CA 1
ATOM 953 C C . GLY B 1 35 ? 10.113 -0.630 23.359 1.00 10.62 35 GLY B C 1
ATOM 954 O O . GLY B 1 35 ? 10.889 -1.554 23.706 1.00 10.08 35 GLY B O 1
ATOM 955 N N . SER B 1 36 ? 10.509 0.370 22.562 1.00 11.05 36 SER B N 1
ATOM 956 C CA . SER B 1 36 ? 11.771 0.296 21.865 1.00 10.87 36 SER B CA 1
ATOM 957 C C . SER B 1 36 ? 12.959 0.420 22.798 1.00 9.16 36 SER B C 1
ATOM 958 O O . SER B 1 36 ? 13.972 -0.249 22.583 1.00 9.71 36 SER B O 1
ATOM 961 N N . LYS B 1 37 ? 12.893 1.291 23.808 1.00 8.90 37 LYS B N 1
ATOM 962 C CA . LYS B 1 37 ? 14.055 1.494 24.668 1.00 8.70 37 LYS B CA 1
ATOM 963 C C . LYS B 1 37 ? 14.356 0.235 25.491 1.00 8.62 37 LYS B C 1
ATOM 964 O O . LYS B 1 37 ? 15.507 -0.200 25.593 1.00 10.21 37 LYS B O 1
ATOM 970 N N . GLU B 1 38 ? 13.312 -0.347 26.079 1.00 11.04 38 GLU B N 1
ATOM 971 C CA . GLU B 1 38 ? 13.512 -1.586 26.850 1.00 10.01 38 GLU B CA 1
ATOM 972 C C . GLU B 1 38 ? 13.994 -2.717 25.899 1.00 10.47 38 GLU B C 1
ATOM 973 O O . GLU B 1 38 ? 14.903 -3.445 26.229 1.00 10.95 38 GLU B O 1
ATOM 979 N N . ALA B 1 39 ? 13.378 -2.852 24.736 1.00 9.28 39 ALA B N 1
ATOM 980 C CA . ALA B 1 39 ? 13.780 -3.924 23.816 1.00 9.21 39 ALA B CA 1
ATOM 981 C C . ALA B 1 39 ? 15.251 -3.741 23.411 1.00 8.49 39 ALA B C 1
ATOM 982 O O . ALA B 1 39 ? 16.041 -4.685 23.403 1.00 9.77 39 ALA B O 1
ATOM 984 N N . PHE B 1 40 ? 15.622 -2.509 23.118 1.00 7.16 40 PHE B N 1
ATOM 985 C CA . PHE B 1 40 ? 17.002 -2.193 22.769 1.00 8.29 40 PHE B CA 1
ATOM 986 C C . PHE B 1 40 ? 17.934 -2.564 23.909 1.00 7.90 40 PHE B C 1
ATOM 987 O O . PHE B 1 40 ? 18.953 -3.180 23.660 1.00 9.35 40 PHE B O 1
ATOM 995 N N . LEU B 1 41 ? 17.601 -2.209 25.154 1.00 9.29 41 LEU B N 1
ATOM 996 C CA . LEU B 1 41 ? 18.476 -2.493 26.288 1.00 10.23 41 LEU B CA 1
ATOM 997 C C . LEU B 1 41 ? 18.705 -4.014 26.398 1.00 10.75 41 LEU B C 1
ATOM 998 O O . LEU B 1 41 ? 19.789 -4.499 26.752 1.00 11.70 41 LEU B O 1
ATOM 1003 N N . ARG B 1 42 ? 17.625 -4.754 26.191 1.00 9.99 42 ARG B N 1
ATOM 1004 C CA . ARG B 1 42 ? 17.703 -6.212 26.304 1.00 11.59 42 ARG B CA 1
ATOM 1005 C C . ARG B 1 42 ? 18.662 -6.817 25.253 1.00 12.15 42 ARG B C 1
ATOM 1006 O O . ARG B 1 42 ? 19.368 -7.749 25.572 1.00 14.92 42 ARG B O 1
ATOM 1014 N N . ILE B 1 43 ? 18.617 -6.318 24.033 1.00 10.66 43 ILE B N 1
ATOM 1015 C CA . ILE B 1 43 ? 19.501 -6.808 23.000 1.00 11.74 43 ILE B CA 1
ATOM 1016 C C . ILE B 1 43 ? 20.921 -6.308 23.199 1.00 12.14 43 ILE B C 1
ATOM 1017 O O . ILE B 1 43 ? 21.861 -7.043 22.952 1.00 14.04 43 ILE B O 1
ATOM 1022 N N . TRP B 1 44 ? 21.042 -5.073 23.679 1.00 11.57 44 TRP B N 1
ATOM 1023 C CA . TRP B 1 44 ? 22.355 -4.438 23.943 1.00 12.25 44 TRP B CA 1
ATOM 1024 C C . TRP B 1 44 ? 23.079 -5.086 25.096 1.00 14.13 44 TRP B C 1
ATOM 1025 O O . TRP B 1 44 ? 24.301 -5.256 25.048 1.00 16.10 44 TRP B O 1
ATOM 1036 N N . GLU B 1 45 ? 22.340 -5.545 26.093 1.00 13.75 45 GLU B N 1
ATOM 1037 C CA . GLU B 1 45 ? 22.903 -6.306 27.180 1.00 17.14 45 GLU B CA 1
ATOM 1038 C C . GLU B 1 45 ? 23.578 -7.602 26.635 1.00 18.69 45 GLU B C 1
ATOM 1039 O O . GLU B 1 45 ? 24.613 -8.018 27.138 1.00 21.16 45 GLU B O 1
ATOM 1045 N N . ASN B 1 46 ? 23.000 -8.214 25.606 1.00 18.87 46 ASN B N 1
ATOM 1046 C CA . ASN B 1 46 ? 23.490 -9.474 25.004 1.00 21.56 46 ASN B CA 1
ATOM 1047 C C . ASN B 1 46 ? 24.585 -9.217 23.981 1.00 21.67 46 ASN B C 1
ATOM 1048 O O . ASN B 1 46 ? 25.391 -10.091 23.733 1.00 24.24 46 ASN B O 1
ATOM 1053 N N . ASP B 1 47 ? 24.674 -7.991 23.465 1.00 19.81 47 ASP B N 1
ATOM 1054 C CA . ASP B 1 47 ? 25.481 -7.645 22.324 1.00 21.12 47 ASP B CA 1
ATOM 1055 C C . ASP B 1 47 ? 25.611 -6.137 22.248 1.00 21.50 47 ASP B C 1
ATOM 1056 O O . ASP B 1 47 ? 24.755 -5.437 21.677 1.00 18.27 47 ASP B O 1
ATOM 1061 N N . SER B 1 48 ? 26.624 -5.571 22.857 1.00 22.94 48 SER B N 1
ATOM 1062 C CA . SER B 1 48 ? 26.620 -4.126 22.968 1.00 24.03 48 SER B CA 1
ATOM 1063 C C . SER B 1 48 ? 26.941 -3.439 21.639 1.00 25.62 48 SER B C 1
ATOM 1064 O O . SER B 1 48 ? 26.932 -2.189 21.587 1.00 25.70 48 SER B O 1
ATOM 1067 N N . SER B 1 49 ? 27.219 -4.224 20.595 1.00 26.46 49 SER B N 1
ATOM 1068 C CA A SER B 1 49 ? 27.427 -3.676 19.235 0.50 27.19 49 SER B CA 1
ATOM 1069 C CA B SER B 1 49 ? 27.435 -3.643 19.254 0.50 26.64 49 SER B CA 1
ATOM 1070 C C . SER B 1 49 ? 26.138 -3.181 18.570 1.00 25.91 49 SER B C 1
ATOM 1071 O O . SER B 1 49 ? 26.187 -2.427 17.595 1.00 25.99 49 SER B O 1
ATOM 1076 N N . VAL B 1 50 ? 24.979 -3.590 19.080 1.00 22.68 50 VAL B N 1
ATOM 1077 C CA . VAL B 1 50 ? 23.709 -3.060 18.527 1.00 22.29 50 VAL B CA 1
ATOM 1078 C C . VAL B 1 50 ? 23.693 -1.576 18.781 1.00 22.10 50 VAL B C 1
ATOM 1079 O O . VAL B 1 50 ? 24.193 -1.079 19.803 1.00 23.14 50 VAL B O 1
ATOM 1083 N N . CYS B 1 51 ? 23.156 -0.822 17.843 1.00 22.63 51 CYS B N 1
ATOM 1084 C CA . CYS B 1 51 ? 23.393 0.613 17.927 1.00 22.15 51 CYS B CA 1
ATOM 1085 C C . CYS B 1 51 ? 22.224 1.406 17.396 1.00 19.74 51 CYS B C 1
ATOM 1086 O O . CYS B 1 51 ? 21.071 0.952 17.439 1.00 17.66 51 CYS B O 1
ATOM 1089 N N . MET B 1 52 ? 22.483 2.634 16.968 1.00 18.67 52 MET B N 1
ATOM 1090 C CA . MET B 1 52 ? 21.400 3.561 16.779 1.00 19.50 52 MET B CA 1
ATOM 1091 C C . MET B 1 52 ? 20.435 3.060 15.769 1.00 18.59 52 MET B C 1
ATOM 1092 O O . MET B 1 52 ? 19.225 3.242 15.865 1.00 19.76 52 MET B O 1
ATOM 1097 N N . SER B 1 53 ? 20.980 2.492 14.706 1.00 19.44 53 SER B N 1
ATOM 1098 C CA . SER B 1 53 ? 20.194 1.845 13.678 1.00 20.18 53 SER B CA 1
ATOM 1099 C C . SER B 1 53 ? 19.155 0.905 14.209 1.00 16.62 53 SER B C 1
ATOM 1100 O O . SER B 1 53 ? 17.979 1.003 13.808 1.00 16.38 53 SER B O 1
ATOM 1103 N N . GLU B 1 54 ? 19.540 0.023 15.114 1.00 14.77 54 GLU B N 1
ATOM 1104 C CA . GLU B 1 54 ? 18.614 -0.934 15.683 1.00 13.21 54 GLU B CA 1
ATOM 1105 C C . GLU B 1 54 ? 17.534 -0.213 16.553 1.00 10.80 54 GLU B C 1
ATOM 1106 O O . GLU B 1 54 ? 16.355 -0.583 16.559 1.00 10.89 54 GLU B O 1
ATOM 1112 N N . LEU B 1 55 ? 17.922 0.821 17.305 1.00 9.78 55 LEU B N 1
ATOM 1113 C CA . LEU B 1 55 ? 16.951 1.566 18.114 1.00 8.10 55 LEU B CA 1
ATOM 1114 C C . LEU B 1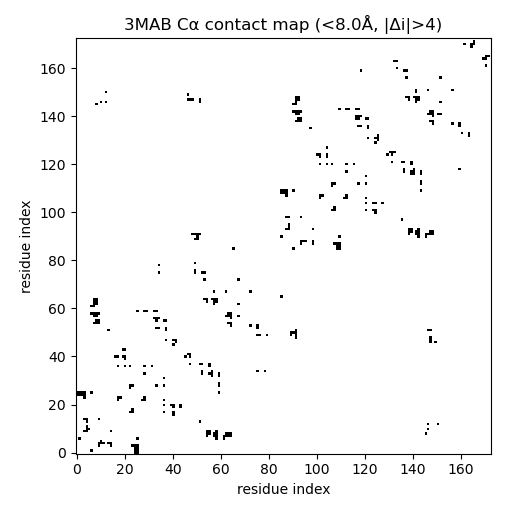 55 ? 15.897 2.265 17.298 1.00 9.87 55 LEU B C 1
ATOM 1115 O O . LEU B 1 55 ? 14.716 2.193 17.578 1.00 9.90 55 LEU B O 1
ATOM 1120 N N . TYR B 1 56 ? 16.318 2.966 16.260 1.00 9.47 56 TYR B N 1
ATOM 1121 C CA . TYR B 1 56 ? 15.375 3.529 15.315 1.00 10.24 56 TYR B CA 1
ATOM 1122 C C . TYR B 1 56 ? 14.470 2.473 14.718 1.00 9.51 56 TYR B C 1
ATOM 1123 O O . TYR B 1 56 ? 13.245 2.714 14.588 1.00 10.22 56 TYR B O 1
ATOM 1132 N N . ALA B 1 57 ? 15.027 1.328 14.310 1.00 9.49 57 ALA B N 1
ATOM 1133 C CA . ALA B 1 57 ? 14.230 0.247 13.732 1.00 10.32 57 ALA B CA 1
ATOM 1134 C C . ALA B 1 57 ? 13.151 -0.234 14.659 1.00 9.13 57 ALA B C 1
ATOM 1135 O O . ALA B 1 57 ? 12.003 -0.428 14.266 1.00 10.20 57 ALA B O 1
ATOM 1137 N N . LEU B 1 58 ? 13.498 -0.382 15.926 1.00 9.23 58 LEU B N 1
ATOM 1138 C CA . LEU B 1 58 ? 12.595 -0.866 16.929 1.00 8.68 58 LEU B CA 1
ATOM 1139 C C . LEU B 1 58 ? 11.468 0.135 17.186 1.00 7.91 58 LEU B C 1
ATOM 1140 O O . LEU B 1 58 ? 10.302 -0.243 17.293 1.00 9.91 58 LEU B O 1
ATOM 1145 N N . GLU B 1 59 ? 11.789 1.438 17.278 1.00 8.48 59 GLU B N 1
ATOM 1146 C CA . GLU B 1 59 ? 10.737 2.435 17.490 1.00 9.00 59 GLU B CA 1
ATOM 1147 C C . GLU B 1 59 ? 9.836 2.527 16.298 1.00 10.11 59 GLU B C 1
ATOM 1148 O O . GLU B 1 59 ? 8.614 2.627 16.436 1.00 10.33 59 GLU B O 1
ATOM 1154 N N . GLY B 1 60 ? 10.409 2.478 15.092 1.00 9.85 60 GLY B N 1
ATOM 1155 C CA . GLY B 1 60 ? 9.608 2.479 13.890 1.00 11.18 60 GLY B CA 1
ATOM 1156 C C . GLY B 1 60 ? 8.696 1.238 13.872 1.00 11.15 60 GLY B C 1
ATOM 1157 O O . GLY B 1 60 ? 7.518 1.339 13.549 1.00 13.82 60 GLY B O 1
ATOM 1158 N N . ALA B 1 61 ? 9.208 0.099 14.261 1.00 11.03 61 ALA B N 1
ATOM 1159 C CA . ALA B 1 61 ? 8.361 -1.112 14.336 1.00 11.45 61 ALA B CA 1
ATOM 1160 C C . ALA B 1 61 ? 7.169 -0.922 15.275 1.00 12.47 61 ALA B C 1
ATOM 1161 O O . ALA B 1 61 ? 6.022 -1.250 14.920 1.00 15.97 61 ALA B O 1
ATOM 1163 N N . VAL B 1 62 ? 7.438 -0.382 16.455 1.00 12.84 62 VAL B N 1
ATOM 1164 C CA . VAL B 1 62 ? 6.409 -0.098 17.452 1.00 14.69 62 VAL B CA 1
ATOM 1165 C C . VAL B 1 62 ? 5.339 0.836 16.906 1.00 16.39 62 VAL B C 1
ATOM 1166 O O . VAL B 1 62 ? 4.123 0.629 17.125 1.00 19.61 62 VAL B O 1
ATOM 1170 N N . GLN B 1 63 ? 5.772 1.846 16.161 1.00 14.45 63 GLN B N 1
ATOM 1171 C CA . GLN B 1 63 ? 4.866 2.835 15.581 1.00 15.54 63 GLN B CA 1
ATOM 1172 C C . GLN B 1 63 ? 4.243 2.389 14.312 1.00 17.05 63 GLN B C 1
ATOM 1173 O O . GLN B 1 63 ? 3.371 3.084 13.774 1.00 19.85 63 GLN B O 1
ATOM 1179 N N . GLY B 1 64 ? 4.660 1.249 13.761 1.00 15.69 64 GLY B N 1
ATOM 1180 C CA . GLY B 1 64 ? 4.153 0.812 12.480 1.00 16.88 64 GLY B CA 1
ATOM 1181 C C . GLY B 1 64 ? 4.582 1.595 11.245 1.00 17.55 64 GLY B C 1
ATOM 1182 O O . GLY B 1 64 ? 3.857 1.666 10.233 1.00 20.70 64 GLY B O 1
ATOM 1183 N N . ILE B 1 65 ? 5.807 2.115 11.269 1.00 16.97 65 ILE B N 1
ATOM 1184 C CA . ILE B 1 65 ? 6.338 2.935 10.181 1.00 16.60 65 ILE B CA 1
ATOM 1185 C C . ILE B 1 65 ? 7.788 2.639 9.866 1.00 16.36 65 ILE B C 1
ATOM 1186 O O . ILE B 1 65 ? 8.514 2.248 10.774 1.00 14.51 65 ILE B O 1
ATOM 1191 N N . ARG B 1 66 ? 8.242 2.872 8.625 1.00 16.41 66 ARG B N 1
ATOM 1192 C CA . ARG B 1 66 ? 9.668 2.849 8.339 1.00 16.59 66 ARG B CA 1
ATOM 1193 C C . ARG B 1 66 ? 10.318 3.893 9.227 1.00 14.82 66 ARG B C 1
ATOM 1194 O O . ARG B 1 66 ? 9.755 4.963 9.448 1.00 15.84 66 ARG B O 1
ATOM 1202 N N . TRP B 1 67 ? 11.488 3.567 9.763 1.00 15.71 67 TRP B N 1
ATOM 1203 C CA . TRP B 1 67 ? 12.135 4.427 10.733 1.00 15.96 67 TRP B CA 1
ATOM 1204 C C . TRP B 1 67 ? 12.439 5.778 10.125 1.00 17.76 67 TRP B C 1
ATOM 1205 O O . TRP B 1 67 ? 12.512 6.748 10.844 1.00 15.93 67 TRP B O 1
ATOM 1216 N N . HIS B 1 68 ? 12.577 5.802 8.792 1.00 18.34 68 HIS B N 1
ATOM 1217 C CA . HIS B 1 68 ? 12.923 7.016 8.096 1.00 21.79 68 HIS B CA 1
ATOM 1218 C C . HIS B 1 68 ? 11.841 8.089 8.408 1.00 22.25 68 HIS B C 1
ATOM 1219 O O . HIS B 1 68 ? 12.135 9.277 8.418 1.00 26.88 68 HIS B O 1
ATOM 1226 N N . GLY B 1 69 ? 10.604 7.657 8.657 1.00 19.09 69 GLY B N 1
ATOM 1227 C CA . GLY B 1 69 ? 9.497 8.572 8.932 1.00 18.85 69 GLY B CA 1
ATOM 1228 C C . GLY B 1 69 ? 9.284 9.013 10.355 1.00 17.05 69 GLY B C 1
ATOM 1229 O O . GLY B 1 69 ? 8.328 9.743 10.648 1.00 17.13 69 GLY B O 1
ATOM 1230 N N . LEU B 1 70 ? 10.136 8.568 11.261 1.00 15.51 70 LEU B N 1
ATOM 1231 C CA . LEU B 1 70 ? 9.974 8.966 12.633 1.00 14.63 70 LEU B CA 1
ATOM 1232 C C . LEU B 1 70 ? 10.039 10.483 12.766 1.00 16.57 70 LEU B C 1
ATOM 1233 O O . LEU B 1 70 ? 10.852 11.109 12.116 1.00 17.32 70 LEU B O 1
ATOM 1238 N N . ASP B 1 71 ? 9.189 11.042 13.614 1.00 15.12 71 ASP B N 1
ATOM 1239 C CA . ASP B 1 71 ? 9.265 12.482 13.857 1.00 15.88 71 ASP B CA 1
ATOM 1240 C C . ASP B 1 71 ? 10.588 12.904 14.439 1.00 14.41 71 ASP B C 1
ATOM 1241 O O . ASP B 1 71 ? 11.287 12.121 15.114 1.00 14.60 71 ASP B O 1
ATOM 1246 N N . GLU B 1 72 ? 10.947 14.157 14.218 1.00 16.11 72 GLU B N 1
ATOM 1247 C CA . GLU B 1 72 ? 12.241 14.614 14.618 1.00 15.97 72 GLU B CA 1
ATOM 1248 C C . GLU B 1 72 ? 12.393 14.557 16.135 1.00 14.08 72 GLU B C 1
ATOM 1249 O O . GLU B 1 72 ? 13.462 14.268 16.645 1.00 13.49 72 GLU B O 1
ATOM 1255 N N . ALA B 1 73 ? 11.320 14.875 16.872 1.00 14.15 73 ALA B N 1
ATOM 1256 C CA . ALA B 1 73 ? 11.392 14.835 18.330 1.00 13.01 73 ALA B CA 1
ATOM 1257 C C . ALA B 1 73 ? 11.704 13.437 18.849 1.00 12.10 73 ALA B C 1
ATOM 1258 O O . ALA B 1 73 ? 12.508 13.260 19.760 1.00 11.59 73 ALA B O 1
ATOM 1260 N N . LYS B 1 74 ? 11.103 12.434 18.260 1.00 11.95 74 LYS B N 1
ATOM 1261 C CA . LYS B 1 74 ? 11.341 11.069 18.655 1.00 12.27 74 LYS B CA 1
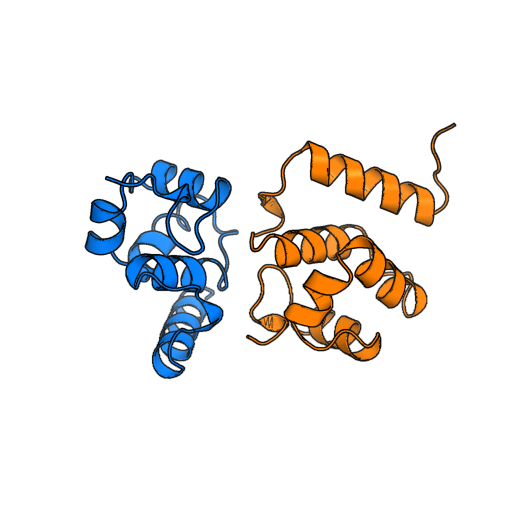ATOM 1262 C C . LYS B 1 74 ? 12.739 10.664 18.311 1.00 11.23 74 LYS B C 1
ATOM 1263 O O . LYS B 1 74 ? 13.405 10.013 19.119 1.00 10.28 74 LYS B O 1
ATOM 1269 N N . LYS B 1 75 ? 13.223 11.026 17.123 1.00 11.06 75 LYS B N 1
ATOM 1270 C CA . LYS B 1 75 ? 14.602 10.669 16.770 1.00 11.80 75 LYS B CA 1
ATOM 1271 C C . LYS B 1 75 ? 15.614 11.283 17.757 1.00 11.50 75 LYS B C 1
ATOM 1272 O O . LYS B 1 75 ? 16.579 10.610 18.184 1.00 12.22 75 LYS B O 1
ATOM 1278 N N . ILE B 1 76 ? 15.393 12.550 18.138 1.00 11.61 76 ILE B N 1
ATOM 1279 C CA . ILE B 1 76 ? 16.267 13.204 19.101 1.00 12.76 76 ILE B CA 1
ATOM 1280 C C . ILE B 1 76 ? 16.176 12.538 20.454 1.00 11.06 76 ILE B C 1
ATOM 1281 O O . ILE B 1 76 ? 17.190 12.360 21.134 1.00 12.18 76 ILE B O 1
ATOM 1286 N N . GLU B 1 77 ? 14.988 12.154 20.897 1.00 11.03 77 GLU B N 1
ATOM 1287 C CA . GLU B 1 77 ? 14.795 11.448 22.153 1.00 11.86 77 GLU B CA 1
ATOM 1288 C C . GLU B 1 77 ? 15.603 10.143 22.169 1.00 10.99 77 GLU B C 1
ATOM 1289 O O . GLU B 1 77 ? 16.303 9.796 23.166 1.00 11.29 77 GLU B O 1
ATOM 1295 N N . LEU B 1 78 ? 15.577 9.410 21.060 1.00 10.22 78 LEU B N 1
ATOM 1296 C CA . LEU B 1 78 ? 16.230 8.131 21.00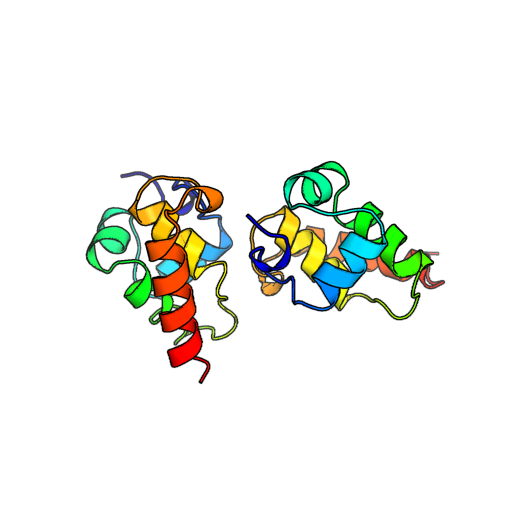1 1.00 9.32 78 LEU B CA 1
ATOM 1297 C C . LEU B 1 78 ? 17.731 8.348 20.985 1.00 9.80 78 LEU B C 1
ATOM 1298 O O . LEU B 1 78 ? 18.475 7.595 21.616 1.00 9.96 78 LEU B O 1
ATOM 1303 N N . LYS B 1 79 ? 18.192 9.340 20.245 1.00 10.61 79 LYS B N 1
ATOM 1304 C CA . LYS B 1 79 ? 19.634 9.663 20.208 1.00 11.91 79 LYS B CA 1
ATOM 1305 C C . LYS B 1 79 ? 20.155 10.050 21.582 1.00 11.62 79 LYS B C 1
ATOM 1306 O O . LYS B 1 79 ? 21.265 9.608 21.980 1.00 12.00 79 LYS B O 1
ATOM 1312 N N . LYS B 1 80 ? 19.401 10.825 22.328 1.00 11.56 80 LYS B N 1
ATOM 1313 C CA . LYS B 1 80 ? 19.844 11.210 23.675 1.00 14.23 80 LYS B CA 1
ATOM 1314 C C . LYS B 1 80 ? 19.995 9.955 24.528 1.00 13.34 80 LYS B C 1
ATOM 1315 O O . LYS B 1 80 ? 20.941 9.838 25.292 1.00 12.99 80 LYS B O 1
ATOM 1321 N N . PHE B 1 81 ? 19.059 9.047 24.468 1.00 11.08 81 PHE B N 1
ATOM 1322 C CA . PHE B 1 81 ? 19.077 7.778 25.226 1.00 10.61 81 PHE B CA 1
ATOM 1323 C C . PHE B 1 81 ? 20.291 6.968 24.822 1.00 9.72 81 PHE B C 1
ATOM 1324 O O . PHE B 1 81 ? 21.095 6.561 25.665 1.00 10.13 81 PHE B O 1
ATOM 1332 N N . HIS B 1 82 ? 20.523 6.799 23.547 1.00 9.62 82 HIS B N 1
ATOM 1333 C CA . HIS B 1 82 ? 21.599 5.991 23.100 1.00 10.35 82 HIS B CA 1
ATOM 1334 C C . HIS B 1 82 ? 22.943 6.594 23.496 1.00 11.09 82 HIS B C 1
ATOM 1335 O O . HIS B 1 82 ? 23.844 5.884 23.936 1.00 11.54 82 HIS B O 1
ATOM 1342 N N . GLN B 1 83 ? 23.081 7.889 23.341 1.00 10.55 83 GLN B N 1
ATOM 1343 C CA . GLN B 1 83 ? 24.313 8.571 23.725 1.00 11.16 83 GLN B CA 1
ATOM 1344 C C . GLN B 1 83 ? 24.565 8.330 25.194 1.00 10.00 83 GLN B C 1
ATOM 1345 O O . GLN B 1 83 ? 25.716 8.061 25.590 1.00 11.86 83 GLN B O 1
ATOM 1351 N N . SER B 1 84 ? 23.555 8.441 26.043 1.00 10.92 84 SER B N 1
ATOM 1352 C CA . SER B 1 84 ? 23.718 8.244 27.502 1.00 11.21 84 SER B CA 1
ATOM 1353 C C . SER B 1 84 ? 24.177 6.829 27.784 1.00 12.57 84 SER B C 1
ATOM 1354 O O . SER B 1 84 ? 25.012 6.621 28.673 1.00 12.61 84 SER B O 1
ATOM 1357 N N . LEU B 1 85 ? 23.665 5.842 27.049 1.00 12.75 85 LEU B N 1
ATOM 1358 C CA . LEU B 1 85 ? 24.034 4.456 27.305 1.00 14.04 85 LEU B CA 1
ATOM 1359 C C . LEU B 1 85 ? 25.485 4.218 26.953 1.00 14.99 85 LEU B C 1
ATOM 1360 O O . LEU B 1 85 ? 26.179 3.400 27.603 1.00 16.53 85 LEU B O 1
ATOM 1365 N N . GLU B 1 86 ? 25.966 4.920 25.940 1.00 14.14 86 GLU B N 1
ATOM 1366 C CA . GLU B 1 86 ? 27.294 4.650 25.405 1.00 17.50 86 GLU B CA 1
ATOM 1367 C C . GLU B 1 86 ? 28.351 5.618 25.970 1.0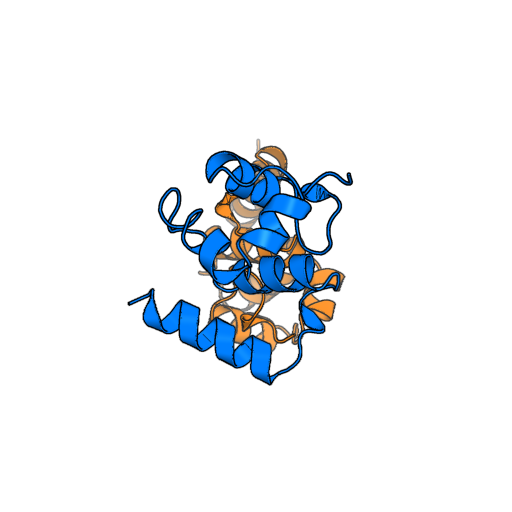0 16.67 86 GLU B C 1
ATOM 1368 O O . GLU B 1 86 ? 29.477 5.714 25.478 1.00 19.83 86 GLU B O 1
ATOM 1374 N N . GLY B 1 87 ? 28.045 6.247 27.097 1.00 15.15 87 GLY B N 1
ATOM 1375 C CA . GLY B 1 87 ? 29.051 6.982 27.861 1.00 16.41 87 GLY B CA 1
ATOM 1376 C C . GLY B 1 87 ? 29.134 8.468 27.545 1.00 14.70 87 GLY B C 1
ATOM 1377 O O . GLY B 1 87 ? 30.132 9.143 27.806 1.00 16.17 87 GLY B O 1
ATOM 1378 N N . HIS B 1 88 ? 28.021 9.001 27.057 1.00 12.53 88 HIS B N 1
ATOM 1379 C CA . HIS B 1 88 ? 27.937 10.397 26.686 1.00 12.96 88 HIS B CA 1
ATOM 1380 C C . HIS B 1 88 ? 26.653 11.048 27.199 1.00 11.92 88 HIS B C 1
ATOM 1381 O O . HIS B 1 88 ? 25.817 11.547 26.465 1.00 13.66 88 HIS B O 1
ATOM 1388 N N . HIS B 1 89 ? 26.505 11.063 28.512 1.00 11.62 89 HIS B N 1
ATOM 1389 C CA . HIS B 1 89 ? 25.451 11.849 29.131 1.00 11.18 89 HIS B CA 1
ATOM 1390 C C . HIS B 1 89 ? 25.665 13.324 28.834 1.00 14.57 89 HIS B C 1
ATOM 1391 O O . HIS B 1 89 ? 26.780 13.790 28.675 1.00 15.28 89 HIS B O 1
ATOM 1398 N N . HIS B 1 90 ? 24.572 14.078 28.804 1.00 16.81 90 HIS B N 1
ATOM 1399 C CA . HIS B 1 90 ? 24.676 15.539 28.782 1.00 20.80 90 HIS B CA 1
ATOM 1400 C C . HIS B 1 90 ? 25.359 16.073 30.055 1.00 24.09 90 HIS B C 1
ATOM 1401 O O . HIS B 1 90 ? 25.326 15.439 31.134 1.00 24.20 90 HIS B O 1
ATOM 1408 N N . HIS B 1 91 ? 26.026 17.218 29.926 1.00 26.81 91 HIS B N 1
ATOM 1409 C CA . HIS B 1 91 ? 26.765 17.790 31.062 1.00 29.68 91 HIS B CA 1
ATOM 1410 C C . HIS B 1 91 ? 26.006 18.985 31.634 1.00 30.66 91 HIS B C 1
ATOM 1411 O O . HIS B 1 91 ? 24.768 18.990 31.592 1.00 31.20 91 HIS B O 1
#

Solvent-accessible surface area: 9310 Å² total; per-residue (Å²): 161,51,91,2,23,122,31,49,37,6,32,145,26,6,30,94,15,0,74,144,16,45,1,112,39,19,81,63,0,134,118,42,20,5,67,66,0,0,56,93,1,75,141,96,52,73,33,2,27,33,9,4,0,6,6,0,17,0,7,32,79,47,66,159,16,58,57,8,82,110,72,46,21,84,55,0,112,119,43,27,110,79,43,93,91,55,93,2,41,35,14,6,39,8,37,154,104,17,32,94,34,0,74,152,14,29,1,120,48,16,104,61,1,145,118,44,18,5,74,74,0,0,66,72,2,61,142,102,67,74,94,6,52,33,78,45,0,32,8,0,17,0,6,44,77,40,25,6,95,79,23,5,79,111,73,49,46,86,67,1,92,93,41,26,68,34,47,76,62,128,123,169,214

Secondary structure (DSSP, 8-state):
---GGGSTT--HHHHHHHHHTT--SHHHHHHH-HHHHHHHHHHH-TT--HHHHHHHHHHHHTS-GGGS-HHHHHHHHHHHHHH--/--GGGSTT--HHHHHHHHHTT--SHHHHHHHHHHHHHHHHHHH-TT--HHHHHHHHHHHHTS-GGG--HHHHHHHHHHHHHHTT----

CATH classification: 1.10.150.20

B-factor: mean 18.22, std 8.53, range [6.43, 63.0]